Protein AF-0000000080352854 (afdb_homodimer)

Secondary structure (DSSP, 8-state):
------------------EEETTEEE-GGGHHHHHHHHHH-TTTTTT-----HHHHHHHHHHHHHHHHHHHS-GGGS-HHHHHHHHHHHHHHHHHT---HHHHHHHHHHHHHHHHHHHHHHHHHHHHHHHHHHHHHHHHT-/------------------EEETTEEE-GGGHHHHHHHHHH-TTTTTT-----HHHHHHHHHHHHHHHHHHHS-GGGS-HHHHHHHHHHHHHHHHHT---HHHHHHHHHHHHHHHHHHHHHHHHHHHHHHHHHHHHHHHTT-

Foldseek 3Di:
DPDPPPVPCPVVPVPQDFDDDPLATDHPVCNVVVVVVCVVPVCQCVFQPDNDRVVSHVLVVLVSVLVVVLVPPPVPQPPVNLVVSVVSVVVNVVRPGDPVVSVCSSCVVVVVVVVVVVVVVVVVVVVVVVVVVVVVVVVVD/DPDPPVVPCPVVPVPQDFDDDPLATDHPVCNVVVVVVCVVPVCQCVFQPDNDRVVSHVLVVLVSVLVVVLVPPPVPQPPVNLVVSVVSVVVNVVSPGDPVVSVCSSCVVVVVVVVVVVVVVVVVVVVVVVVVVVVVVVVVD

InterPro domains:
  IPR050804 MATH and coiled-coil domain-containing protein [PTHR46236] (2-123)

Structure (mmCIF, N/CA/C/O backbone):
data_AF-0000000080352854-model_v1
#
loop_
_entity.id
_entity.type
_entity.pdbx_description
1 polymer 'MATH domain-containing protein'
#
loop_
_atom_site.group_PDB
_atom_site.id
_atom_site.type_symbol
_atom_site.label_atom_id
_atom_site.label_alt_id
_atom_site.label_comp_id
_atom_site.label_asym_id
_atom_site.label_entity_id
_atom_site.label_seq_id
_atom_site.pdbx_PDB_ins_code
_atom_site.Cartn_x
_atom_site.Cartn_y
_atom_site.Cartn_z
_atom_site.occupancy
_atom_site.B_iso_or_equiv
_atom_site.auth_seq_id
_atom_site.auth_comp_id
_atom_site.auth_asym_id
_atom_site.auth_atom_id
_atom_site.pdbx_PDB_model_num
ATOM 1 N N . GLU A 1 1 ? -14.297 -37.281 -10.492 1 19.72 1 GLU A N 1
ATOM 2 C CA . GLU A 1 1 ? -14.93 -36.188 -11.227 1 19.72 1 GLU A CA 1
ATOM 3 C C . GLU A 1 1 ? -14.734 -34.875 -10.516 1 19.72 1 GLU A C 1
ATOM 5 O O . GLU A 1 1 ? -15.312 -34.625 -9.453 1 19.72 1 GLU A O 1
ATOM 10 N N . VAL A 1 2 ? -13.633 -34.375 -10.18 1 24.89 2 VAL A N 1
ATOM 11 C CA . VAL A 1 2 ? -13.359 -33.281 -9.242 1 24.89 2 VAL A CA 1
ATOM 12 C C . VAL A 1 2 ? -13.883 -31.969 -9.805 1 24.89 2 VAL A C 1
ATOM 14 O O . VAL A 1 2 ? -13.633 -31.641 -10.969 1 24.89 2 VAL A O 1
ATOM 17 N N . LEU A 1 3 ? -15.102 -31.5 -9.398 1 24.09 3 LEU A N 1
ATOM 18 C CA . LEU A 1 3 ? -15.891 -30.344 -9.805 1 24.09 3 LEU A CA 1
ATOM 19 C C . LEU A 1 3 ? -15.039 -29.078 -9.82 1 24.09 3 LEU A C 1
ATOM 21 O O . LEU A 1 3 ? -14.219 -28.859 -8.93 1 24.09 3 LEU A O 1
ATOM 25 N N . GLU A 1 4 ? -14.758 -28.516 -11.008 1 25.34 4 GLU A N 1
ATOM 26 C CA . GLU A 1 4 ? -14.102 -27.344 -11.586 1 25.34 4 GLU A CA 1
ATOM 27 C C . GLU A 1 4 ? -14.664 -26.062 -10.992 1 25.34 4 GLU A C 1
ATOM 29 O O . GLU A 1 4 ? -15.773 -25.641 -11.344 1 25.34 4 GLU A O 1
ATOM 34 N N . VAL A 1 5 ? -14.969 -25.922 -9.727 1 25.8 5 VAL A N 1
ATOM 35 C CA . VAL A 1 5 ? -15.664 -24.703 -9.305 1 25.8 5 VAL A CA 1
ATOM 36 C C . VAL A 1 5 ? -14.891 -23.484 -9.773 1 25.8 5 VAL A C 1
ATOM 38 O O . VAL A 1 5 ? -13.781 -23.219 -9.297 1 25.8 5 VAL A O 1
ATOM 41 N N . VAL A 1 6 ? -14.766 -23.156 -11.078 1 28.23 6 VAL A N 1
ATOM 42 C CA . VAL A 1 6 ? -14.336 -21.922 -11.734 1 28.23 6 VAL A CA 1
ATOM 43 C C . VAL A 1 6 ? -15.062 -20.734 -11.125 1 28.23 6 VAL A C 1
ATOM 45 O O . VAL A 1 6 ? -16.25 -20.5 -11.398 1 28.23 6 VAL A O 1
ATOM 48 N N . GLY A 1 7 ? -15.312 -20.672 -9.898 1 28.69 7 GLY A N 1
ATOM 49 C CA . GLY A 1 7 ? -16.078 -19.5 -9.516 1 28.69 7 GLY A CA 1
ATOM 50 C C . GLY A 1 7 ? -15.578 -18.219 -10.172 1 28.69 7 GLY A C 1
ATOM 51 O O . GLY A 1 7 ? -14.383 -17.938 -10.156 1 28.69 7 GLY A O 1
ATOM 52 N N . LYS A 1 8 ? -16.094 -17.891 -11.375 1 29.42 8 LYS A N 1
ATOM 53 C CA . LYS A 1 8 ? -16.078 -16.531 -11.914 1 29.42 8 LYS A CA 1
ATOM 54 C C . LYS A 1 8 ? -16.094 -15.5 -10.789 1 29.42 8 LYS A C 1
ATOM 56 O O . LYS A 1 8 ? -16.922 -15.578 -9.883 1 29.42 8 LYS A O 1
ATOM 61 N N . LEU A 1 9 ? -15.102 -15.07 -10.32 1 30.62 9 LEU A N 1
ATOM 62 C CA . LEU A 1 9 ? -15.109 -13.852 -9.523 1 30.62 9 LEU A CA 1
ATOM 63 C C . LEU A 1 9 ? -16.094 -12.828 -10.102 1 30.62 9 LEU A C 1
ATOM 65 O O . LEU A 1 9 ? -15.758 -12.102 -11.039 1 30.62 9 LEU A O 1
ATOM 69 N N . GLU A 1 10 ? -17.328 -13.289 -10.523 1 33.5 10 GLU A N 1
ATOM 70 C CA . GLU A 1 10 ? -18.422 -12.344 -10.758 1 33.5 10 GLU A CA 1
ATOM 71 C C . GLU A 1 10 ? -18.469 -11.273 -9.672 1 33.5 10 GLU A C 1
ATOM 73 O O . GLU A 1 10 ? -19.531 -10.984 -9.125 1 33.5 10 GLU A O 1
ATOM 78 N N . GLU A 1 11 ? -17.578 -11.211 -8.711 1 35.69 11 GLU A N 1
ATOM 79 C CA . G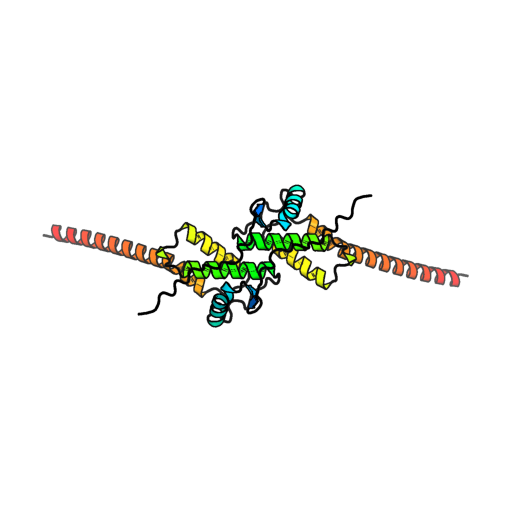LU A 1 11 ? -17.828 -10.289 -7.605 1 35.69 11 GLU A CA 1
ATOM 80 C C . GLU A 1 11 ? -18.359 -8.953 -8.109 1 35.69 11 GLU A C 1
ATOM 82 O O . GLU A 1 11 ? -17.688 -8.273 -8.898 1 35.69 11 GLU A O 1
ATOM 87 N N . SER A 1 12 ? -19.578 -8.812 -8.383 1 35.72 12 SER A N 1
ATOM 88 C CA . SER A 1 12 ? -20.359 -7.578 -8.352 1 35.72 12 SER A CA 1
ATOM 89 C C . SER A 1 12 ? -19.812 -6.609 -7.305 1 35.72 12 SER A C 1
ATOM 91 O O . SER A 1 12 ? -20.344 -6.527 -6.199 1 35.72 12 SER A O 1
ATOM 93 N N . SER A 1 13 ? -18.781 -6.801 -6.695 1 40.06 13 SER A N 1
ATOM 94 C CA . SER A 1 13 ? -18.391 -5.762 -5.746 1 40.06 13 SER A CA 1
ATOM 95 C C . SER A 1 13 ? -18.703 -4.371 -6.297 1 40.06 13 SER A C 1
ATOM 97 O O . SER A 1 13 ? -18.562 -4.129 -7.496 1 40.06 13 SER A O 1
ATOM 99 N N . PRO A 1 14 ? -19.641 -3.775 -5.75 1 41.47 14 PRO A N 1
ATOM 100 C CA . PRO A 1 14 ? -19.844 -2.412 -6.25 1 41.47 14 PRO A CA 1
ATOM 101 C C . PRO A 1 14 ? -18.547 -1.811 -6.82 1 41.47 14 PRO A C 1
ATOM 103 O O . PRO A 1 14 ? -17.516 -1.828 -6.156 1 41.47 14 PRO A O 1
ATOM 106 N N . VAL A 1 15 ? -18.234 -2.131 -8.047 1 51.09 15 VAL A N 1
ATOM 107 C CA . VAL A 1 15 ? -17.141 -1.511 -8.773 1 51.09 15 VAL A CA 1
ATOM 108 C C . VAL A 1 15 ? -16.984 -0.055 -8.336 1 51.09 15 VAL A C 1
ATOM 110 O O . VAL A 1 15 ? -17.906 0.749 -8.508 1 51.09 15 VAL A O 1
ATOM 113 N N . MET A 1 16 ? -16.453 0.125 -7.148 1 59.41 16 MET A N 1
ATOM 114 C CA . MET A 1 16 ? -16.203 1.529 -6.836 1 59.41 16 MET A CA 1
ATOM 115 C C . MET A 1 16 ? -15.641 2.266 -8.055 1 59.41 16 MET A C 1
ATOM 117 O O . MET A 1 16 ? -14.656 1.825 -8.648 1 59.41 16 MET A O 1
ATOM 121 N N . GLU A 1 17 ? -16.578 2.994 -8.648 1 79.12 17 GLU A N 1
ATOM 122 C CA . GLU A 1 17 ? -16.188 3.861 -9.758 1 79.12 17 GLU A CA 1
ATOM 123 C C . GLU A 1 17 ? -14.984 4.73 -9.391 1 79.12 17 GLU A C 1
ATOM 125 O O . GLU A 1 17 ? -14.984 5.379 -8.344 1 79.12 17 GLU A O 1
ATOM 130 N N . THR A 1 18 ? -13.875 4.359 -9.969 1 85.25 18 THR A N 1
ATOM 131 C CA . THR A 1 18 ? -12.688 5.18 -9.75 1 85.25 18 THR A CA 1
ATOM 132 C C . THR A 1 18 ? -12.367 6.004 -10.992 1 85.25 18 THR A C 1
ATOM 134 O O . THR A 1 18 ? -12.859 5.715 -12.086 1 85.25 18 THR A O 1
ATOM 137 N N . ILE A 1 19 ? -11.797 7.168 -10.766 1 92.69 19 ILE A N 1
ATOM 138 C CA . ILE A 1 19 ? -11.336 8.094 -11.797 1 92.69 19 ILE A CA 1
ATOM 139 C C . ILE A 1 19 ? -9.812 8.188 -11.766 1 92.69 19 ILE A C 1
ATOM 141 O O . ILE A 1 19 ? -9.211 8.258 -10.688 1 92.69 19 ILE A O 1
ATOM 145 N N . ASN A 1 20 ? -9.234 8.109 -12.977 1 94.25 20 ASN A N 1
ATOM 146 C CA . ASN A 1 20 ? -7.789 8.258 -13.07 1 94.25 20 ASN A CA 1
ATOM 147 C C . ASN A 1 20 ? -7.375 9.727 -13 1 94.25 20 ASN A C 1
ATOM 149 O O . ASN A 1 20 ? -7.816 10.547 -13.805 1 94.25 20 ASN A O 1
ATOM 153 N N . VAL A 1 21 ? -6.621 10.07 -12 1 95.31 21 VAL A N 1
ATOM 154 C CA . VAL A 1 21 ? -6.031 11.398 -11.859 1 95.31 21 VAL A CA 1
ATOM 155 C C . VAL A 1 21 ? -4.512 11.281 -11.789 1 95.31 21 VAL A C 1
ATOM 157 O O . VAL A 1 21 ? -3.965 10.812 -10.789 1 95.31 21 VAL A O 1
ATOM 160 N N . ASN A 1 22 ? -3.758 11.664 -12.844 1 94.5 22 ASN A N 1
ATOM 161 C CA . ASN A 1 22 ? -2.301 11.648 -12.898 1 94.5 22 ASN A CA 1
ATOM 162 C C . ASN A 1 22 ? -1.741 10.266 -12.578 1 94.5 22 ASN A C 1
ATOM 164 O O . ASN A 1 22 ? -0.764 10.148 -11.836 1 94.5 22 ASN A O 1
ATOM 168 N N . GLY A 1 23 ? -2.459 9.227 -12.922 1 93.5 23 GLY A N 1
ATOM 169 C CA . GLY A 1 23 ? -1.961 7.867 -12.766 1 93.5 23 GLY A CA 1
ATOM 170 C C . GLY A 1 23 ? -2.465 7.188 -11.508 1 93.5 23 GLY A C 1
ATOM 171 O O . GLY A 1 23 ? -2.158 6.016 -11.266 1 93.5 23 GLY A O 1
ATOM 172 N N . PHE A 1 24 ? -3.244 7.91 -10.742 1 95.38 24 PHE A N 1
ATOM 173 C CA . PHE A 1 24 ? -3.816 7.352 -9.523 1 95.38 24 PHE A CA 1
ATOM 174 C C . PHE A 1 24 ? -5.324 7.191 -9.656 1 95.38 24 PHE A C 1
ATOM 176 O O . PHE A 1 24 ? -6.02 8.109 -10.094 1 95.38 24 PHE A O 1
ATOM 183 N N . LEU A 1 25 ? -5.836 6.016 -9.32 1 92.44 25 LEU A N 1
ATOM 184 C CA . LEU A 1 25 ? -7.277 5.797 -9.297 1 92.44 25 LEU A CA 1
ATOM 185 C C . LEU A 1 25 ? -7.867 6.258 -7.965 1 92.44 25 LEU A C 1
ATOM 187 O O . LEU A 1 25 ? -7.477 5.77 -6.902 1 92.44 25 LEU A O 1
ATOM 191 N N . VAL A 1 26 ? -8.805 7.195 -8.117 1 93.12 26 VAL A N 1
ATOM 192 C CA . VAL A 1 26 ? -9.367 7.773 -6.898 1 93.12 26 VAL A CA 1
ATOM 193 C C . VAL A 1 26 ? -10.891 7.809 -6.992 1 93.12 26 VAL A C 1
ATOM 195 O O . VAL A 1 26 ? -11.453 7.676 -8.086 1 93.12 26 VAL A O 1
ATOM 198 N N . LEU A 1 27 ? -11.461 7.922 -5.82 1 88.88 27 LEU A N 1
ATOM 199 C CA . LEU A 1 27 ? -12.914 8.086 -5.785 1 88.88 27 LEU A CA 1
ATOM 200 C C . LEU A 1 27 ? -13.32 9.438 -6.367 1 88.88 27 LEU A C 1
ATOM 202 O O . LEU A 1 27 ? -12.555 10.406 -6.301 1 88.88 27 LEU A O 1
ATOM 206 N N . PRO A 1 28 ? -14.562 9.492 -6.922 1 90.88 28 PRO A N 1
ATOM 207 C CA . PRO A 1 28 ? -15.031 10.773 -7.461 1 90.88 28 PRO A CA 1
ATOM 208 C C . PRO A 1 28 ? -14.961 11.906 -6.441 1 90.88 28 PRO A C 1
ATOM 210 O O . PRO A 1 28 ? -14.609 13.039 -6.789 1 90.88 28 PRO A O 1
ATOM 213 N N . SER A 1 29 ? -15.195 11.602 -5.176 1 90.88 29 SER A N 1
ATOM 214 C CA . SER A 1 29 ? -15.203 12.609 -4.121 1 90.88 29 SER A CA 1
ATOM 215 C C . SER A 1 29 ? -13.797 13.109 -3.822 1 90.88 29 SER A C 1
ATOM 217 O O . SER A 1 29 ? -13.625 14.133 -3.16 1 90.88 29 SER A O 1
ATOM 219 N N . GLN A 1 30 ? -12.82 12.461 -4.32 1 93.25 30 GLN A N 1
ATOM 220 C CA . GLN A 1 30 ? -11.43 12.789 -4 1 93.25 30 GLN A CA 1
ATOM 221 C C . GLN A 1 30 ? -10.773 13.562 -5.141 1 93.25 30 GLN A C 1
ATOM 223 O O . GLN A 1 30 ? -9.688 14.125 -4.973 1 93.25 30 GLN A O 1
ATOM 228 N N . VAL A 1 31 ? -11.438 13.688 -6.246 1 94.12 31 VAL A N 1
ATOM 229 C CA . VAL A 1 31 ? -10.836 14.203 -7.469 1 94.12 31 VAL A CA 1
ATOM 230 C C . VAL A 1 31 ? -10.352 15.633 -7.246 1 94.12 31 VAL A C 1
ATOM 232 O O . VAL A 1 31 ? -9.219 15.969 -7.582 1 94.12 31 VAL A O 1
ATOM 235 N N . GLU A 1 32 ? -11.133 16.375 -6.66 1 94.12 32 GLU A N 1
ATOM 236 C CA . GLU A 1 32 ? -10.758 17.766 -6.449 1 94.12 32 GLU A CA 1
ATOM 237 C C . GLU A 1 32 ? -9.539 17.875 -5.539 1 94.12 32 GLU A C 1
ATOM 239 O O . GLU A 1 32 ? -8.617 18.641 -5.82 1 94.12 32 GLU A O 1
ATOM 244 N N . SER A 1 33 ? -9.539 17.125 -4.445 1 94.12 33 SER A N 1
ATOM 245 C CA . SER A 1 33 ? -8.43 17.156 -3.496 1 94.12 33 SER A CA 1
ATOM 246 C C . SER A 1 33 ? -7.129 16.703 -4.145 1 94.12 33 SER A C 1
ATOM 248 O O . SER A 1 33 ? -6.078 17.312 -3.934 1 94.12 33 SER A O 1
ATOM 250 N N . VAL A 1 34 ? -7.199 15.734 -4.93 1 96.69 34 VAL A N 1
ATOM 251 C CA . VAL A 1 34 ? -6.008 15.203 -5.582 1 96.69 34 VAL A CA 1
ATOM 252 C C . VAL A 1 34 ? -5.5 16.188 -6.629 1 96.69 34 VAL A C 1
ATOM 254 O O . VAL A 1 34 ? -4.297 16.453 -6.719 1 96.69 34 VAL A O 1
ATOM 257 N N . ASN A 1 35 ? -6.398 16.781 -7.375 1 96.19 35 ASN A N 1
ATOM 258 C CA . ASN A 1 35 ? -5.996 17.797 -8.344 1 96.19 35 ASN A CA 1
ATOM 259 C C . ASN A 1 35 ? -5.297 18.969 -7.676 1 96.19 35 ASN A C 1
ATOM 261 O O . ASN A 1 35 ? -4.277 19.453 -8.172 1 96.19 35 ASN A O 1
ATOM 265 N N . ARG A 1 36 ? -5.82 19.375 -6.602 1 94.44 36 ARG A N 1
ATOM 266 C CA . ARG A 1 36 ? -5.215 20.484 -5.867 1 94.44 36 ARG A CA 1
ATOM 267 C C . ARG A 1 36 ? -3.812 20.109 -5.391 1 94.44 36 ARG A C 1
ATOM 269 O O . ARG A 1 36 ? -2.9 20.938 -5.445 1 94.44 36 ARG A O 1
ATOM 276 N N . LEU A 1 37 ? -3.641 18.938 -4.918 1 95.31 37 LEU A N 1
ATOM 277 C CA . LEU A 1 37 ? -2.342 18.469 -4.461 1 95.31 37 LEU A CA 1
ATOM 278 C C . LEU A 1 37 ? -1.312 18.516 -5.586 1 95.31 37 LEU A C 1
ATOM 280 O O . LEU A 1 37 ? -0.203 19.031 -5.391 1 95.31 37 LEU A O 1
ATOM 284 N N . PHE A 1 38 ? -1.707 18.109 -6.75 1 96.12 38 PHE A N 1
ATOM 285 C CA . PHE A 1 38 ? -0.786 18.047 -7.879 1 96.12 38 PHE A CA 1
ATOM 286 C C . PHE A 1 38 ? -0.54 19.438 -8.461 1 96.12 38 PHE A C 1
ATOM 288 O O . PHE A 1 38 ? 0.528 19.703 -9.016 1 96.12 38 PHE A O 1
ATOM 295 N N . GLU A 1 39 ? -1.563 20.266 -8.383 1 95.31 39 GLU A N 1
ATOM 296 C CA . GLU A 1 39 ? -1.373 21.641 -8.828 1 95.31 39 GLU A CA 1
ATOM 297 C C . GLU A 1 39 ? -0.362 22.375 -7.945 1 95.31 39 GLU A C 1
ATOM 299 O O . GLU A 1 39 ? 0.472 23.125 -8.445 1 95.31 39 GLU A O 1
ATOM 304 N N . ARG A 1 40 ? -0.459 22.125 -6.691 1 94 40 ARG A N 1
ATOM 305 C CA . ARG A 1 40 ? 0.398 22.812 -5.73 1 94 40 ARG A CA 1
ATOM 306 C C . ARG A 1 40 ? 1.787 22.188 -5.691 1 94 40 ARG A C 1
ATOM 308 O O . ARG A 1 40 ? 2.783 22.891 -5.48 1 94 40 ARG A O 1
ATOM 315 N N . HIS A 1 41 ? 1.775 20.906 -5.887 1 94.62 41 HIS A N 1
ATOM 316 C CA . HIS A 1 41 ? 3.016 20.141 -5.816 1 94.62 41 HIS A CA 1
ATOM 317 C C . HIS A 1 41 ? 3.207 19.281 -7.062 1 94.62 41 HIS A C 1
ATOM 319 O O . HIS A 1 41 ? 2.996 18.078 -7.023 1 94.62 41 HIS A O 1
ATOM 325 N N . GLN A 1 42 ? 3.697 19.812 -8.109 1 92.31 42 GLN A N 1
ATOM 326 C CA . GLN A 1 42 ? 3.738 19.203 -9.438 1 92.31 42 GLN A CA 1
ATOM 327 C C . GLN A 1 42 ? 4.645 17.969 -9.453 1 92.31 42 GLN A C 1
ATOM 329 O O . GLN A 1 42 ? 4.375 17 -10.164 1 92.31 42 GLN A O 1
ATOM 334 N N . ASP A 1 43 ? 5.648 18 -8.578 1 94.5 43 ASP A N 1
ATOM 335 C CA . ASP A 1 43 ? 6.625 16.922 -8.602 1 94.5 43 ASP A CA 1
ATOM 336 C C . ASP A 1 43 ? 6.383 15.938 -7.457 1 94.5 43 ASP A C 1
ATOM 338 O O . ASP A 1 43 ? 7.27 15.164 -7.105 1 94.5 43 ASP A O 1
ATOM 342 N N . ILE A 1 44 ? 5.199 15.977 -6.922 1 96.94 44 ILE A N 1
ATOM 343 C CA . ILE A 1 44 ? 4.91 15.234 -5.695 1 96.94 44 ILE A CA 1
ATOM 344 C C . ILE A 1 44 ? 5.121 13.742 -5.93 1 96.94 44 ILE A C 1
ATOM 346 O O . ILE A 1 44 ? 5.531 13.016 -5.023 1 96.94 44 ILE A O 1
ATOM 350 N N . SER A 1 45 ? 4.902 13.273 -7.156 1 97.19 45 SER A N 1
ATOM 351 C CA . SER A 1 45 ? 4.984 11.844 -7.43 1 97.19 45 SER A CA 1
ATOM 352 C C . SER A 1 45 ? 6.059 11.531 -8.461 1 97.19 45 SER A C 1
ATOM 354 O O . SER A 1 45 ? 6 10.508 -9.141 1 97.19 45 SER A O 1
ATOM 356 N N . SER A 1 46 ? 7.039 12.32 -8.648 1 95.69 46 SER A N 1
ATOM 357 C CA . SER A 1 46 ? 8.062 12.172 -9.68 1 95.69 46 SER A CA 1
ATOM 358 C C . SER A 1 46 ? 8.891 10.914 -9.461 1 95.69 46 SER A C 1
ATOM 360 O O . SER A 1 46 ? 9.383 10.312 -10.414 1 95.69 46 SER A O 1
ATOM 362 N N . ASN A 1 47 ? 9.039 10.453 -8.25 1 96.25 47 ASN A N 1
ATOM 363 C CA . ASN A 1 47 ? 9.852 9.289 -7.926 1 96.25 47 ASN A CA 1
ATOM 364 C C . ASN A 1 47 ? 8.992 8.141 -7.387 1 96.25 47 ASN A C 1
ATOM 366 O O . ASN A 1 47 ? 9.516 7.207 -6.781 1 96.25 47 ASN A O 1
ATOM 370 N N . PHE A 1 48 ? 7.672 8.305 -7.578 1 96.5 48 PHE A N 1
ATOM 371 C CA . PHE A 1 48 ? 6.785 7.246 -7.121 1 96.5 48 PHE A CA 1
ATOM 372 C C . PHE A 1 48 ? 7.02 5.965 -7.914 1 96.5 48 PHE A C 1
ATOM 374 O O . PHE A 1 48 ? 7.008 5.98 -9.148 1 96.5 48 PHE A O 1
ATOM 381 N N . HIS A 1 49 ? 7.152 4.781 -7.191 1 94.5 49 HIS A N 1
ATOM 382 C CA . HIS A 1 49 ? 7.66 3.639 -7.938 1 94.5 49 HIS A CA 1
ATOM 383 C C . HIS A 1 49 ? 6.66 2.486 -7.93 1 94.5 49 HIS A C 1
ATOM 385 O O . HIS A 1 49 ? 6.613 1.692 -8.875 1 94.5 49 HIS A O 1
ATOM 391 N N . PRO A 1 50 ? 5.863 2.426 -6.895 1 93.19 50 PRO A N 1
ATOM 392 C CA . PRO A 1 50 ? 4.922 1.311 -7.004 1 93.19 50 PRO A CA 1
ATOM 393 C C . PRO A 1 50 ? 4.016 1.419 -8.234 1 93.19 50 PRO A C 1
ATOM 395 O O . PRO A 1 50 ? 3.395 2.461 -8.453 1 93.19 50 PRO A O 1
ATOM 398 N N . LYS A 1 51 ? 3.9 0.323 -8.984 1 91.12 51 LYS A N 1
ATOM 399 C CA . LYS A 1 51 ? 3.123 0.346 -10.219 1 91.12 51 LYS A CA 1
ATOM 400 C C . LYS A 1 51 ? 1.799 -0.392 -10.055 1 91.12 51 LYS A C 1
ATOM 402 O O . LYS A 1 51 ? 0.898 -0.261 -10.883 1 91.12 51 LYS A O 1
ATOM 407 N N . ASN A 1 52 ? 1.71 -1.157 -9.023 1 91.19 52 ASN A N 1
ATOM 408 C CA . ASN A 1 52 ? 0.483 -1.903 -8.773 1 91.19 52 ASN A CA 1
ATOM 409 C C . ASN A 1 52 ? -0.69 -0.972 -8.477 1 91.19 52 ASN A C 1
ATOM 411 O O . ASN A 1 52 ? -0.586 -0.08 -7.637 1 91.19 52 ASN A O 1
ATOM 415 N N . PRO A 1 53 ? -1.742 -1.217 -9.148 1 91.25 53 PRO A N 1
ATOM 416 C CA . PRO A 1 53 ? -2.863 -0.283 -9.016 1 91.25 53 PRO A CA 1
ATOM 417 C C . PRO A 1 53 ? -3.43 -0.243 -7.598 1 91.25 53 PRO A C 1
ATOM 419 O O . PRO A 1 53 ? -3.873 0.812 -7.133 1 91.25 53 PRO A O 1
ATOM 422 N N . PHE A 1 54 ? -3.473 -1.324 -6.895 1 91.56 54 PHE A N 1
ATOM 423 C CA . PHE A 1 54 ? -3.975 -1.343 -5.527 1 91.56 54 PHE A CA 1
ATOM 424 C C . PHE A 1 54 ? -3.107 -0.476 -4.621 1 91.56 54 PHE A C 1
ATOM 426 O O . PHE A 1 54 ? -3.625 0.276 -3.791 1 91.56 54 PHE A O 1
ATOM 433 N N . LEU A 1 55 ? -1.843 -0.621 -4.848 1 95.25 55 LEU A N 1
ATOM 434 C CA . LEU A 1 55 ? -0.907 0.13 -4.016 1 95.25 55 LEU A CA 1
ATOM 435 C C . LEU A 1 55 ? -0.947 1.615 -4.359 1 95.25 55 LEU A C 1
ATOM 437 O O . LEU A 1 55 ? -0.904 2.465 -3.465 1 95.25 55 LEU A O 1
ATOM 441 N N . LYS A 1 56 ? -1.107 1.934 -5.652 1 95.19 56 LYS A N 1
ATOM 442 C CA . LYS A 1 56 ? -1.241 3.332 -6.051 1 95.19 56 LYS A CA 1
ATOM 443 C C . LYS A 1 56 ? -2.418 3.996 -5.344 1 95.19 56 LYS A C 1
ATOM 445 O O . LYS A 1 56 ? -2.275 5.078 -4.77 1 95.19 56 LYS A O 1
ATOM 450 N N . THR A 1 57 ? -3.434 3.283 -5.344 1 92.94 57 THR A N 1
ATOM 451 C CA . THR A 1 57 ? -4.652 3.795 -4.727 1 92.94 57 THR A CA 1
ATOM 452 C C . THR A 1 57 ? -4.48 3.932 -3.217 1 92.94 57 THR A C 1
ATOM 454 O O . THR A 1 57 ? -4.863 4.945 -2.633 1 92.94 57 THR A O 1
ATOM 457 N N . ALA A 1 58 ? -3.896 3.01 -2.68 1 94.81 58 ALA A N 1
ATOM 458 C CA . ALA A 1 58 ? -3.729 3.021 -1.229 1 94.81 58 ALA A CA 1
ATOM 459 C C . ALA A 1 58 ? -2.816 4.164 -0.793 1 94.81 58 ALA A C 1
ATOM 461 O O . ALA A 1 58 ? -3.131 4.895 0.149 1 94.81 58 ALA A O 1
ATOM 462 N N . TYR A 1 59 ? -1.736 4.305 -1.451 1 96.94 59 TYR A N 1
ATOM 463 C CA . TYR A 1 59 ? -0.799 5.363 -1.087 1 96.94 59 TYR A CA 1
ATOM 464 C C . TYR A 1 59 ? -1.438 6.738 -1.247 1 96.94 59 TYR A C 1
ATOM 466 O O . TYR A 1 59 ? -1.2 7.637 -0.438 1 96.94 59 TYR A O 1
ATOM 474 N N . MET A 1 60 ? -2.238 6.879 -2.268 1 97 60 MET A N 1
ATOM 475 C CA . MET A 1 60 ? -2.938 8.148 -2.441 1 97 60 MET A CA 1
ATOM 476 C C . MET A 1 60 ? -3.906 8.398 -1.29 1 97 60 MET A C 1
ATOM 478 O O . MET A 1 60 ? -3.99 9.516 -0.771 1 97 60 MET A O 1
ATOM 482 N N . ASN A 1 61 ? -4.551 7.414 -0.88 1 94.25 61 ASN A N 1
ATOM 483 C CA . ASN A 1 61 ? -5.457 7.543 0.256 1 94.25 61 ASN A CA 1
ATOM 484 C C . ASN A 1 61 ? -4.707 7.902 1.535 1 94.25 61 ASN A C 1
ATOM 486 O O . ASN A 1 61 ? -5.172 8.727 2.322 1 94.25 61 ASN A O 1
ATOM 490 N N . VAL A 1 62 ? -3.584 7.273 1.721 1 95.38 62 VAL A N 1
ATOM 491 C CA . VAL A 1 62 ? -2.762 7.594 2.881 1 95.38 62 VAL A CA 1
ATOM 492 C C . VAL A 1 62 ? -2.346 9.062 2.826 1 95.38 62 VAL A C 1
ATOM 494 O O . VAL A 1 62 ? -2.402 9.766 3.838 1 95.38 62 VAL A O 1
ATOM 497 N N . LEU A 1 63 ? -1.977 9.5 1.627 1 96.94 63 LEU A N 1
ATOM 498 C CA . LEU A 1 63 ? -1.535 10.875 1.449 1 96.94 63 LEU A CA 1
ATOM 499 C C . LEU A 1 63 ? -2.672 11.852 1.736 1 96.94 63 LEU A C 1
ATOM 501 O O . LEU A 1 63 ? -2.49 12.828 2.473 1 96.94 63 LEU A O 1
ATOM 505 N N . LEU A 1 64 ? -3.824 11.578 1.208 1 94.69 64 LEU A N 1
ATOM 506 C CA . LEU A 1 64 ? -4.98 12.445 1.422 1 94.69 64 LEU A CA 1
ATOM 507 C C . LEU A 1 64 ? -5.352 12.5 2.898 1 94.69 64 LEU A C 1
ATOM 509 O O . LEU A 1 64 ? -5.645 13.57 3.432 1 94.69 64 LEU A O 1
ATOM 513 N N . ASN A 1 65 ? -5.277 11.383 3.527 1 91.12 65 ASN A N 1
ATOM 514 C CA . ASN A 1 65 ? -5.57 11.328 4.957 1 91.12 65 ASN A CA 1
ATOM 515 C C . ASN A 1 65 ? -4.566 12.141 5.766 1 91.12 65 ASN A C 1
ATOM 517 O O . ASN A 1 65 ? -4.953 12.883 6.672 1 91.12 65 ASN A O 1
ATOM 521 N N . LEU A 1 66 ? -3.361 12.023 5.461 1 91.19 66 LEU A N 1
ATOM 522 C CA . LEU A 1 66 ? -2.303 12.758 6.148 1 91.19 66 LEU A CA 1
ATOM 523 C C . LEU A 1 66 ? -2.471 14.258 5.965 1 91.19 66 LEU A C 1
ATOM 525 O O . LEU A 1 66 ? -2.398 15.023 6.934 1 91.19 66 LEU A O 1
ATOM 529 N N . THR A 1 67 ? -2.721 14.664 4.754 1 91.44 67 THR A N 1
ATOM 530 C CA . THR A 1 67 ? -2.873 16.078 4.445 1 91.44 67 THR A CA 1
ATOM 531 C C . THR A 1 67 ? -4.09 16.672 5.16 1 91.44 67 THR A C 1
ATOM 533 O O . THR A 1 67 ? -4.039 17.781 5.672 1 91.44 67 THR A O 1
ATOM 536 N N . GLN A 1 68 ? -5.113 15.875 5.203 1 86.44 68 GLN A N 1
ATOM 537 C CA . GLN A 1 68 ? -6.32 16.328 5.887 1 86.44 68 GLN A CA 1
ATOM 538 C C . GLN A 1 68 ? -6.086 16.469 7.387 1 86.44 68 GLN A C 1
ATOM 540 O O . GLN A 1 68 ? -6.531 17.438 8 1 86.44 68 GLN A O 1
ATOM 545 N N . THR A 1 69 ? -5.434 15.531 7.945 1 83.56 69 THR A N 1
ATOM 546 C CA . THR A 1 69 ? -5.148 15.547 9.375 1 83.56 69 THR A CA 1
ATOM 547 C C . THR A 1 69 ? -4.277 16.75 9.742 1 83.56 69 THR A C 1
ATOM 549 O O . THR A 1 69 ? -4.512 17.406 10.758 1 83.56 69 THR A O 1
ATOM 552 N N . LEU A 1 70 ? -3.318 17 8.93 1 82.44 70 LEU A N 1
ATOM 553 C CA . LEU A 1 70 ? -2.363 18.047 9.242 1 82.44 70 LEU A CA 1
ATOM 554 C C . LEU A 1 70 ? -2.961 19.422 8.961 1 82.44 70 LEU A C 1
ATOM 556 O O . LEU A 1 70 ? -2.432 20.438 9.414 1 82.44 70 LEU A O 1
ATOM 560 N N . ARG A 1 7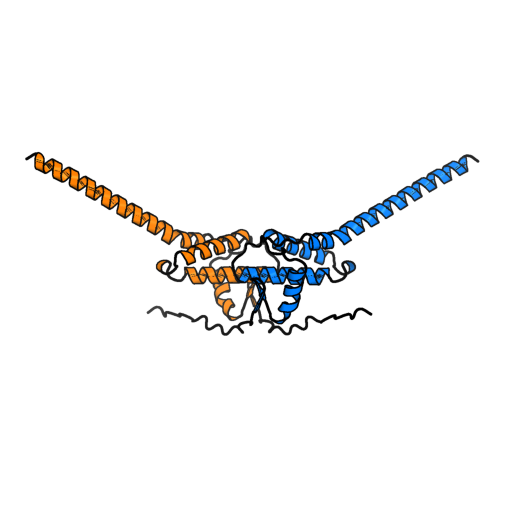1 ? -3.902 19.438 8.125 1 78.19 71 ARG A N 1
ATOM 561 C CA . ARG A 1 71 ? -4.594 20.703 7.898 1 78.19 71 ARG A CA 1
ATOM 562 C C . ARG A 1 71 ? -5.387 21.109 9.133 1 78.19 71 ARG A C 1
ATOM 564 O O . ARG A 1 71 ? -5.629 22.297 9.352 1 78.19 71 ARG A O 1
ATOM 571 N N . GLN A 1 72 ? -5.766 20.016 9.789 1 72.12 72 GLN A N 1
ATOM 572 C CA . GLN A 1 72 ? -6.445 20.344 11.039 1 72.12 72 GLN A CA 1
ATOM 573 C C . GLN A 1 72 ? -5.465 20.891 12.07 1 72.12 72 GLN A C 1
ATOM 575 O O . GLN A 1 72 ? -4.262 20.641 11.984 1 72.12 72 GLN A O 1
ATOM 580 N N . SER A 1 73 ? -5.684 21.781 12.914 1 58.5 73 SER A N 1
ATOM 581 C CA . SER A 1 73 ? -4.797 22.469 13.859 1 58.5 73 SER A CA 1
ATOM 582 C C . SER A 1 73 ? -3.965 21.469 14.648 1 58.5 73 SER A C 1
ATOM 584 O O . SER A 1 73 ? -4.488 20.453 15.133 1 58.5 73 SER A O 1
ATOM 586 N N . PRO A 1 74 ? -2.623 21.578 14.453 1 55.41 74 PRO A N 1
ATOM 587 C CA . PRO A 1 74 ? -1.666 20.703 15.141 1 55.41 74 PRO A CA 1
ATOM 588 C C . PRO A 1 74 ? -2.008 20.5 16.609 1 55.41 74 PRO A C 1
ATOM 590 O O . PRO A 1 74 ? -1.714 19.453 17.188 1 55.41 74 PRO A O 1
ATOM 593 N N . GLN A 1 75 ? -2.459 21.562 17.141 1 57.56 75 GLN A N 1
ATOM 594 C CA . GLN A 1 75 ? -2.789 21.453 18.562 1 57.56 75 GLN A CA 1
ATOM 595 C C . GLN A 1 75 ? -3.807 20.344 18.812 1 57.56 75 GLN A C 1
ATOM 597 O O . GLN A 1 75 ? -3.896 19.812 19.922 1 57.56 75 GLN A O 1
ATOM 602 N N . GLU A 1 76 ? -4.398 19.984 17.797 1 59.41 76 GLU A N 1
ATOM 603 C CA . GLU A 1 76 ? -5.492 19.047 17.953 1 59.41 76 GLU A CA 1
ATOM 604 C C . GLU A 1 76 ? -5.035 17.609 17.641 1 59.41 76 GLU A C 1
ATOM 606 O O . GLU A 1 76 ? -5.727 16.656 17.969 1 59.41 76 GLU A O 1
ATOM 611 N N . VAL A 1 77 ? -3.797 17.594 17.156 1 58.06 77 VAL A N 1
ATOM 612 C CA . VAL A 1 77 ? -3.312 16.25 16.859 1 58.06 77 VAL A CA 1
ATOM 613 C C . VAL A 1 77 ? -2.646 15.641 18.094 1 58.06 77 VAL A C 1
ATOM 615 O O . VAL A 1 77 ? -1.688 16.203 18.625 1 58.06 77 VAL A O 1
ATOM 618 N N . SER A 1 78 ? -3.391 14.805 18.812 1 62.34 78 SER A N 1
ATOM 619 C CA . SER A 1 78 ? -2.852 14.102 19.969 1 62.34 78 SER A CA 1
ATOM 620 C C . SER A 1 78 ? -1.549 13.391 19.625 1 62.34 78 SER A C 1
ATOM 622 O O . SER A 1 78 ? -1.263 13.133 18.453 1 62.34 78 SER A O 1
ATOM 624 N N . LYS A 1 79 ? -0.747 13.281 20.656 1 61.28 79 LYS A N 1
ATOM 625 C CA . LYS A 1 79 ? 0.532 12.586 20.516 1 61.28 79 LYS A CA 1
ATOM 626 C C . LYS A 1 79 ? 0.377 11.289 19.734 1 61.28 79 LYS A C 1
ATOM 628 O O . LYS A 1 79 ? 1.221 10.961 18.891 1 61.28 79 LYS A O 1
ATOM 633 N N . ASN A 1 80 ? -0.61 10.578 20.062 1 60.06 80 ASN A N 1
ATOM 634 C CA . ASN A 1 80 ? -0.85 9.312 19.375 1 60.06 80 ASN A CA 1
ATOM 635 C C . ASN A 1 80 ? -1.144 9.523 17.891 1 60.06 80 ASN A C 1
ATOM 637 O O . ASN A 1 80 ? -0.704 8.742 17.047 1 60.06 80 ASN A O 1
ATOM 641 N N . ASP A 1 81 ? -1.588 10.664 17.719 1 73 81 ASP A N 1
ATOM 642 C CA . ASP A 1 81 ? -1.904 10.992 16.328 1 73 81 ASP A CA 1
ATOM 643 C C . ASP A 1 81 ? -0.641 11.328 15.547 1 73 81 ASP A C 1
ATOM 645 O O . ASP A 1 81 ? -0.526 11 14.367 1 73 81 ASP A O 1
ATOM 649 N N . MET A 1 82 ? 0.322 11.641 16.391 1 77.44 82 MET A N 1
ATOM 650 C CA . MET A 1 82 ? 1.532 12.102 15.719 1 77.44 82 MET A CA 1
ATOM 651 C C . MET A 1 82 ? 2.355 10.914 15.219 1 77.44 82 MET A C 1
ATOM 653 O O . MET A 1 82 ? 2.934 10.969 14.133 1 77.44 82 MET A O 1
ATOM 657 N N . ALA A 1 83 ? 2.381 9.93 16.047 1 82.5 83 ALA A N 1
ATOM 658 C CA . ALA A 1 83 ? 3.117 8.734 15.641 1 82.5 83 ALA A CA 1
ATOM 659 C C . ALA A 1 83 ? 2.533 8.133 14.367 1 82.5 83 ALA A C 1
ATOM 661 O O . ALA A 1 83 ? 3.273 7.711 13.469 1 82.5 83 ALA A O 1
ATOM 662 N N . ASP A 1 84 ? 1.274 8.156 14.281 1 84.56 84 ASP A N 1
ATOM 663 C CA . ASP A 1 84 ? 0.591 7.629 13.102 1 84.56 84 ASP A CA 1
ATOM 664 C C . ASP A 1 84 ? 0.895 8.477 11.875 1 84.56 84 ASP A C 1
ATOM 666 O O . ASP A 1 84 ? 1.039 7.949 10.766 1 84.56 84 ASP A O 1
ATOM 670 N N . GLN A 1 85 ? 0.995 9.695 12.133 1 88.31 85 GLN A N 1
ATOM 671 C CA . GLN A 1 85 ? 1.256 10.586 11.016 1 88.31 85 GLN A CA 1
ATOM 672 C C . GLN A 1 85 ? 2.691 10.445 10.516 1 88.31 85 GLN A C 1
ATOM 674 O O . GLN A 1 85 ? 2.941 10.461 9.312 1 88.31 85 GLN A O 1
ATOM 679 N N . TYR A 1 86 ? 3.59 10.188 11.477 1 89.12 86 TYR A N 1
ATOM 680 C CA . TYR A 1 86 ? 4.977 9.969 11.086 1 89.12 86 TYR A CA 1
ATOM 681 C C . TYR A 1 86 ? 5.125 8.656 10.32 1 89.12 86 TYR A C 1
ATOM 683 O O . TYR A 1 86 ? 5.887 8.578 9.352 1 89.12 86 TYR A O 1
ATOM 691 N N . ALA A 1 87 ? 4.449 7.727 10.812 1 91.56 87 ALA A N 1
ATOM 692 C CA . ALA A 1 87 ? 4.484 6.453 10.109 1 91.56 87 ALA A CA 1
ATOM 693 C C . ALA A 1 87 ? 3.943 6.598 8.688 1 91.56 87 ALA A C 1
ATOM 695 O O . ALA A 1 87 ? 4.527 6.066 7.738 1 91.56 87 ALA A O 1
ATOM 696 N N . SER A 1 88 ? 2.852 7.355 8.562 1 93 88 SER A N 1
ATOM 697 C CA . SER A 1 88 ? 2.277 7.613 7.242 1 93 88 SER A CA 1
ATOM 698 C C . SER A 1 88 ? 3.273 8.328 6.336 1 93 88 SER A C 1
ATOM 700 O O . SER A 1 88 ? 3.434 7.957 5.172 1 93 88 SER A O 1
ATOM 702 N N . LEU A 1 89 ? 3.926 9.25 6.945 1 93.88 89 LEU A N 1
ATOM 703 C CA . LEU A 1 89 ? 4.918 9.992 6.176 1 93.88 89 LEU A CA 1
ATOM 704 C C . LEU A 1 89 ? 6.043 9.07 5.711 1 93.88 89 LEU A C 1
ATOM 706 O O . LEU A 1 89 ? 6.508 9.172 4.574 1 93.88 89 LEU A O 1
ATOM 710 N N . ALA A 1 90 ? 6.449 8.211 6.508 1 93.75 90 ALA A N 1
ATOM 711 C CA . ALA A 1 90 ? 7.516 7.273 6.172 1 93.75 90 ALA A CA 1
ATOM 712 C C . ALA A 1 90 ? 7.102 6.352 5.027 1 93.75 90 ALA A C 1
ATOM 714 O O . ALA A 1 90 ? 7.859 6.156 4.078 1 93.75 90 ALA A O 1
ATOM 715 N N . TYR A 1 91 ? 5.867 5.789 5.082 1 94.19 91 TYR A N 1
ATOM 716 C CA . TYR A 1 91 ? 5.352 4.941 4.016 1 94.19 91 TYR A CA 1
ATOM 717 C C . TYR A 1 91 ? 5.348 5.68 2.684 1 94.19 91 TYR A C 1
ATOM 719 O O . TYR A 1 91 ? 5.746 5.129 1.656 1 94.19 91 TYR A O 1
ATOM 727 N N . LEU A 1 92 ? 4.945 6.863 2.74 1 97.19 92 LEU A N 1
ATOM 728 C CA . LEU A 1 92 ? 4.773 7.652 1.526 1 97.19 92 LEU A CA 1
ATOM 729 C C . LEU A 1 92 ? 6.125 8.023 0.925 1 97.19 92 LEU A C 1
ATOM 731 O O . LEU A 1 92 ? 6.309 7.949 -0.292 1 97.19 92 LEU A O 1
ATOM 735 N N . THR A 1 93 ? 7.016 8.398 1.822 1 96.06 93 THR A N 1
ATOM 736 C CA . THR A 1 93 ? 8.352 8.766 1.36 1 96.06 93 THR A CA 1
ATOM 737 C C . THR A 1 93 ? 9.078 7.555 0.785 1 96.06 93 THR A C 1
ATOM 739 O O . THR A 1 93 ? 9.742 7.656 -0.248 1 96.06 93 THR A O 1
ATOM 742 N N . GLU A 1 94 ? 8.945 6.477 1.38 1 93.31 94 GLU A N 1
ATOM 743 C CA . GLU A 1 94 ? 9.539 5.234 0.892 1 93.31 94 GLU A CA 1
ATOM 744 C C . GLU A 1 94 ? 8.992 4.867 -0.484 1 93.31 94 GLU A C 1
ATOM 746 O O . GLU A 1 94 ? 9.727 4.344 -1.328 1 93.31 94 GLU A O 1
ATOM 751 N N . ALA A 1 95 ? 7.73 5.148 -0.705 1 95.69 95 ALA A N 1
ATOM 752 C CA . ALA A 1 95 ? 7.094 4.852 -1.984 1 95.69 95 ALA A CA 1
ATOM 753 C C . ALA A 1 95 ? 7.547 5.828 -3.064 1 95.69 95 ALA A C 1
ATOM 755 O O . ALA A 1 95 ? 7.336 5.59 -4.258 1 95.69 95 ALA A O 1
ATOM 756 N N . GLY A 1 96 ? 8.109 7.004 -2.623 1 96.75 96 GLY A N 1
ATOM 757 C CA . GLY A 1 96 ? 8.695 7.906 -3.605 1 96.75 96 GLY A CA 1
ATOM 758 C C . GLY A 1 96 ? 7.961 9.227 -3.705 1 96.75 96 GLY A C 1
ATOM 759 O O . GLY A 1 96 ? 8.258 10.047 -4.574 1 96.75 96 GLY A O 1
ATOM 760 N N . PHE A 1 97 ? 6.961 9.453 -2.793 1 97.56 97 PHE A N 1
ATOM 761 C CA . PHE A 1 97 ? 6.336 10.766 -2.77 1 97.56 97 PHE A CA 1
ATOM 762 C C . PHE A 1 97 ? 7.312 11.82 -2.252 1 97.56 97 PHE A C 1
ATOM 764 O O . PHE A 1 97 ? 8.047 11.578 -1.293 1 97.56 97 PHE A O 1
ATOM 771 N N . GLU A 1 98 ? 7.32 13.016 -2.93 1 97.44 98 GLU A N 1
ATOM 772 C CA . GLU A 1 98 ? 8.078 14.172 -2.463 1 97.44 98 GLU A CA 1
ATOM 773 C C . GLU A 1 98 ? 7.254 15.008 -1.489 1 97.44 98 GLU A C 1
ATOM 775 O O . GLU A 1 98 ? 6.367 15.758 -1.903 1 97.44 98 GLU A O 1
ATOM 780 N N . LEU A 1 99 ? 7.602 14.891 -0.182 1 95.75 99 LEU A N 1
ATOM 781 C CA . LEU A 1 99 ? 6.691 15.422 0.823 1 95.75 99 LEU A CA 1
ATOM 782 C C . LEU A 1 99 ? 7.422 16.359 1.775 1 95.75 99 LEU A C 1
ATOM 784 O O . LEU A 1 99 ? 7.047 16.484 2.943 1 95.75 99 LEU A O 1
ATOM 788 N N . GLY A 1 100 ? 8.43 17.062 1.306 1 92.06 100 GLY A N 1
ATOM 789 C CA . GLY A 1 100 ? 9.18 17.984 2.139 1 92.06 100 GLY A CA 1
ATOM 790 C C . GLY A 1 100 ? 8.289 18.969 2.896 1 92.06 100 GLY A C 1
ATOM 791 O O . GLY A 1 100 ? 8.523 19.219 4.078 1 92.06 100 GLY A O 1
ATOM 792 N N . TRP A 1 101 ? 7.281 19.484 2.293 1 89 101 TRP A N 1
ATOM 793 C CA . TRP A 1 101 ? 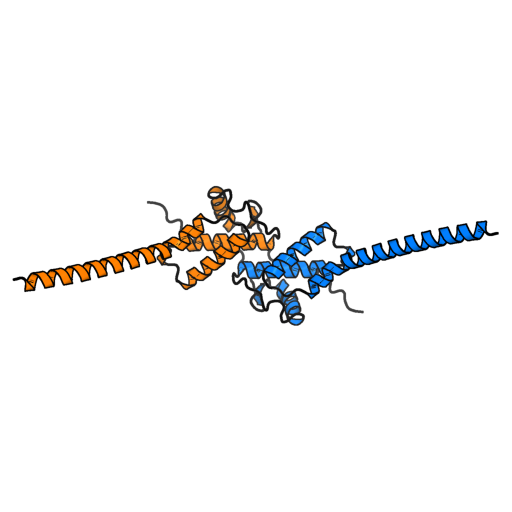6.398 20.469 2.906 1 89 101 TRP A CA 1
ATOM 794 C C . TRP A 1 101 ? 5.617 19.844 4.062 1 89 101 TRP A C 1
ATOM 796 O O . TRP A 1 101 ? 5.352 20.516 5.066 1 89 101 TRP A O 1
ATOM 806 N N . LEU A 1 102 ? 5.152 18.594 4.004 1 89.38 102 LEU A N 1
ATOM 807 C CA . LEU A 1 102 ? 4.438 17.906 5.074 1 89.38 102 LEU A CA 1
ATOM 808 C C . LEU A 1 102 ? 5.371 17.594 6.242 1 89.38 102 LEU A C 1
ATOM 810 O O . LEU A 1 102 ? 4.965 17.672 7.402 1 89.38 102 LEU A O 1
ATOM 814 N N . GLU A 1 103 ? 6.605 17.25 5.902 1 88 103 GLU A N 1
ATOM 815 C CA . GLU A 1 103 ? 7.609 17.031 6.938 1 88 103 GLU A CA 1
ATOM 816 C C . GLU A 1 103 ? 7.816 18.281 7.789 1 88 103 GLU A C 1
ATOM 818 O O . GLU A 1 103 ? 7.887 18.188 9.016 1 88 103 GLU A O 1
ATOM 823 N N . MET A 1 104 ? 7.816 19.328 7.121 1 84.5 104 MET A N 1
ATOM 824 C CA . MET A 1 104 ? 8 20.609 7.816 1 84.5 104 MET A CA 1
ATOM 825 C C . MET A 1 104 ? 6.812 20.906 8.727 1 84.5 104 MET A C 1
ATOM 827 O O . MET A 1 104 ? 6.99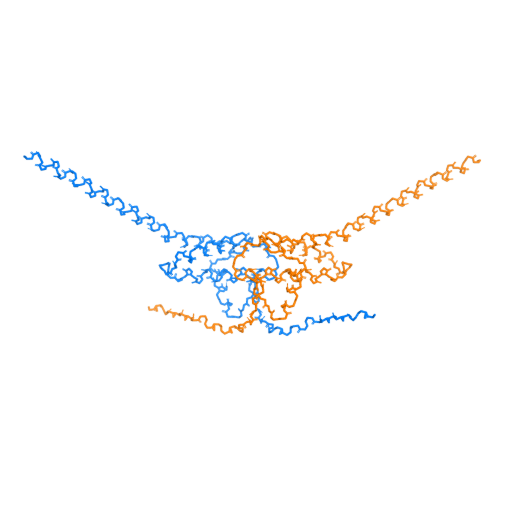2 21.391 9.844 1 84.5 104 MET A O 1
ATOM 831 N N . LYS A 1 105 ? 5.672 20.578 8.258 1 82.88 105 LYS A N 1
ATOM 832 C CA . LYS A 1 105 ? 4.457 20.828 9.023 1 82.88 105 LYS A CA 1
ATOM 833 C C . LYS A 1 105 ? 4.387 19.938 10.258 1 82.88 105 LYS A C 1
ATOM 835 O O . LYS A 1 105 ? 3.918 20.359 11.312 1 82.88 105 LYS A O 1
ATOM 840 N N . LEU A 1 106 ? 4.82 18.766 10.117 1 82.19 106 LEU A N 1
ATOM 841 C CA . LEU A 1 106 ? 4.781 17.812 11.219 1 82.19 106 LEU A CA 1
ATOM 842 C C . LEU A 1 106 ? 5.844 18.141 12.258 1 82.19 106 LEU A C 1
ATOM 844 O O . LEU A 1 106 ? 5.645 17.891 13.453 1 82.19 106 LEU A O 1
ATOM 848 N N . ASP A 1 107 ? 6.898 18.719 11.852 1 76.31 107 ASP A N 1
ATOM 849 C CA . ASP A 1 107 ? 8.016 19.016 12.742 1 76.31 107 ASP A CA 1
ATOM 850 C C . ASP A 1 107 ? 7.789 20.328 13.477 1 76.31 107 ASP A C 1
ATOM 852 O O . ASP A 1 107 ? 8.406 20.594 14.516 1 76.31 107 ASP A O 1
ATOM 856 N N . LYS A 1 108 ? 6.887 21.141 13.039 1 72.94 108 LYS A N 1
ATOM 857 C CA . LYS A 1 108 ? 6.715 22.484 13.555 1 72.94 108 LYS A CA 1
ATOM 858 C C . LYS A 1 108 ? 6.262 22.469 15.016 1 72.94 108 LYS A C 1
ATOM 860 O O . LYS A 1 108 ? 6.836 23.172 15.852 1 72.94 108 LYS A O 1
ATOM 865 N N . PRO A 1 109 ? 5.156 21.703 15.266 1 63.72 109 PRO A N 1
ATOM 866 C CA . PRO A 1 109 ? 4.781 21.75 16.688 1 63.72 109 PRO A CA 1
ATOM 867 C C . PRO A 1 109 ? 5.898 21.25 17.594 1 63.72 109 PRO A C 1
ATOM 869 O O . PRO A 1 109 ? 6.086 21.797 18.688 1 63.72 109 PRO A O 1
ATOM 872 N N . LEU A 1 110 ? 6.512 20.125 17.141 1 58.78 110 LEU A N 1
ATOM 873 C CA . LEU A 1 110 ? 7.59 19.594 17.969 1 58.78 110 LEU A CA 1
ATOM 874 C C . LEU A 1 110 ? 8.711 20.609 18.109 1 58.78 110 LEU A C 1
ATOM 876 O O . LEU A 1 110 ? 9.266 20.781 19.203 1 58.78 110 LEU A O 1
ATOM 880 N N . LYS A 1 111 ? 8.969 21.25 17.109 1 59.41 111 LYS A N 1
ATOM 881 C CA . LYS A 1 111 ? 10.023 22.25 17.141 1 59.41 111 LYS A CA 1
ATOM 882 C C . LYS A 1 111 ? 9.602 23.469 17.953 1 59.41 111 LYS A C 1
ATOM 884 O O . LYS A 1 111 ? 10.398 24.016 18.734 1 59.41 111 LYS A O 1
ATOM 889 N N . GLN A 1 112 ? 8.359 23.781 17.797 1 61.53 112 GLN A N 1
ATOM 890 C CA . GLN A 1 112 ? 7.875 24.922 18.562 1 61.53 112 GLN A CA 1
ATOM 891 C C . GLN A 1 112 ? 7.879 24.625 20.062 1 61.53 112 GLN A C 1
ATOM 893 O O . GLN A 1 112 ? 8.281 25.453 20.875 1 61.53 112 GLN A O 1
ATOM 898 N N . LYS A 1 113 ? 7.457 23.391 20.312 1 59.56 113 LYS A N 1
ATOM 899 C CA . LYS A 1 113 ? 7.477 23 21.719 1 59.56 113 LYS A CA 1
ATOM 900 C C . LYS A 1 113 ? 8.8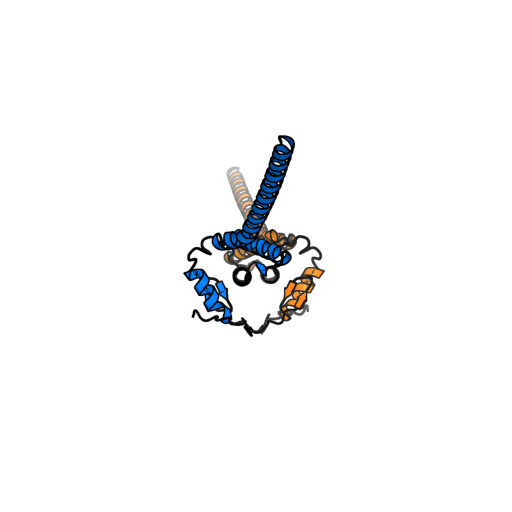98 23.016 22.281 1 59.56 113 LYS A C 1
ATOM 902 O O . LYS A 1 113 ? 9.125 23.453 23.406 1 59.56 113 LYS A O 1
ATOM 907 N N . CYS A 1 114 ? 9.719 22.516 21.5 1 56 114 CYS A N 1
ATOM 908 C CA . CYS A 1 114 ? 11.109 22.531 21.938 1 56 114 CYS A CA 1
ATOM 909 C C . CYS A 1 114 ? 11.609 23.953 22.109 1 56 114 CYS A C 1
ATOM 911 O O . CYS A 1 114 ? 12.305 24.266 23.078 1 56 114 CYS A O 1
ATOM 913 N N . LEU A 1 115 ? 11.18 24.797 21.25 1 58.69 115 LEU A N 1
ATOM 914 C CA . LEU A 1 115 ? 11.57 26.203 21.344 1 58.6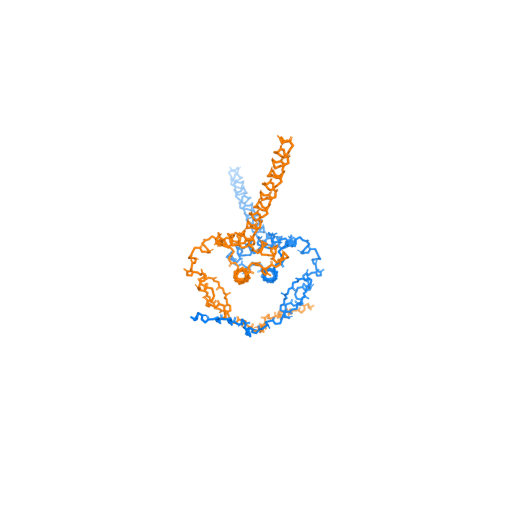9 115 LEU A CA 1
ATOM 915 C C . LEU A 1 115 ? 10.93 26.859 22.562 1 58.69 115 LEU A C 1
ATOM 917 O O . LEU A 1 115 ? 11.586 27.641 23.266 1 58.69 115 LEU A O 1
ATOM 921 N N . ASP A 1 116 ? 9.742 26.5 22.766 1 62.31 116 ASP A N 1
ATOM 922 C CA . ASP A 1 116 ? 9.055 27.047 23.922 1 62.31 116 ASP A CA 1
ATOM 923 C C . ASP A 1 116 ? 9.688 26.562 25.234 1 62.31 116 ASP A C 1
ATOM 925 O O . ASP A 1 116 ? 9.836 27.328 26.172 1 62.31 116 ASP A O 1
ATOM 929 N N . LEU A 1 117 ? 10.008 25.297 25.266 1 61.75 117 LEU A N 1
ATOM 930 C CA . LEU A 1 117 ? 10.656 24.734 26.438 1 61.75 117 LEU A CA 1
ATOM 931 C C . LEU A 1 117 ? 12.016 25.375 26.672 1 61.75 117 LEU A C 1
ATOM 933 O O . LEU A 1 117 ? 12.391 25.641 27.828 1 61.75 117 LEU A O 1
ATOM 937 N N . GLU A 1 118 ? 12.688 25.531 25.625 1 64.12 118 GLU A N 1
ATOM 938 C CA . GLU A 1 118 ? 13.984 26.203 25.734 1 64.12 118 GLU A CA 1
ATOM 939 C C . GLU A 1 118 ? 13.82 27.641 26.203 1 64.12 118 GLU A C 1
ATOM 941 O O . GLU A 1 118 ? 14.602 28.109 27.031 1 64.12 118 GLU A O 1
ATOM 946 N N . ALA A 1 119 ? 12.812 28.297 25.734 1 65.75 119 ALA A N 1
ATOM 947 C CA . ALA A 1 119 ? 12.531 29.672 26.125 1 65.75 119 ALA A CA 1
ATOM 948 C C . ALA A 1 119 ? 12.125 29.75 27.594 1 65.75 119 ALA A C 1
ATOM 950 O O . ALA A 1 119 ? 12.539 30.656 28.328 1 65.75 119 ALA A O 1
ATOM 951 N N . GLN A 1 120 ? 11.398 28.75 27.984 1 66.06 120 GLN A N 1
ATOM 952 C CA . GLN A 1 120 ? 10.984 28.703 29.375 1 66.06 120 GLN A CA 1
ATOM 953 C C . GLN A 1 120 ? 12.172 28.422 30.297 1 66.06 120 GLN A C 1
ATOM 955 O O . GLN A 1 120 ? 12.289 29 31.375 1 66.06 120 GLN A O 1
ATOM 960 N N . THR A 1 121 ? 12.914 27.484 29.844 1 67.25 121 THR A N 1
ATOM 961 C CA . THR A 1 121 ? 14.102 27.156 30.625 1 67.25 121 THR A CA 1
ATOM 962 C C . THR A 1 121 ? 15.039 28.359 30.719 1 67.25 121 THR A C 1
ATOM 964 O O . THR A 1 121 ? 15.625 28.625 31.766 1 67.25 121 THR A O 1
ATOM 967 N N . ALA A 1 122 ? 15.172 29.094 29.641 1 66.5 122 ALA A N 1
ATOM 968 C CA . ALA A 1 122 ? 16 30.281 29.609 1 66.5 122 ALA A CA 1
ATOM 969 C C . ALA A 1 122 ? 15.43 31.375 30.516 1 66.5 122 ALA A C 1
ATOM 971 O O . ALA A 1 122 ? 16.172 32.062 31.219 1 66.5 122 ALA A O 1
ATOM 972 N N . LYS A 1 123 ? 14.195 31.484 30.516 1 68.12 123 LYS A N 1
ATOM 973 C CA . LYS A 1 123 ? 13.547 32.438 31.391 1 68.12 123 LYS A CA 1
ATOM 974 C C . LYS A 1 123 ? 13.742 32.094 32.844 1 68.12 123 LYS A C 1
ATOM 976 O O . LYS A 1 123 ? 13.969 32.969 33.688 1 68.12 123 LYS A O 1
ATOM 981 N N . THR A 1 124 ? 13.625 30.797 33.062 1 66.38 124 THR A N 1
ATOM 982 C CA . THR A 1 124 ? 13.797 30.344 34.438 1 66.38 124 THR A CA 1
ATOM 983 C C . THR A 1 124 ? 15.234 30.547 34.906 1 66.38 124 THR A C 1
ATOM 985 O O . THR A 1 124 ? 15.477 30.953 36.031 1 66.38 124 THR A O 1
ATOM 988 N N . LYS A 1 125 ? 16.125 30.297 34.062 1 68.12 125 LYS A N 1
ATOM 989 C CA . LYS A 1 125 ? 17.531 30.484 34.406 1 68.12 125 LYS A CA 1
ATOM 990 C C . LYS A 1 125 ? 17.844 31.969 34.594 1 68.12 125 LYS A C 1
ATOM 992 O O . LYS A 1 125 ? 18.578 32.344 35.531 1 68.12 125 LYS A O 1
ATOM 997 N N . ALA A 1 126 ? 17.359 32.75 33.781 1 66.62 126 ALA A N 1
ATOM 998 C CA . ALA A 1 126 ? 17.562 34.188 33.906 1 66.62 126 ALA A CA 1
ATOM 999 C C . ALA A 1 126 ? 16.938 34.75 35.188 1 66.62 126 ALA A C 1
ATOM 1001 O O . ALA A 1 126 ? 17.516 35.594 35.844 1 66.62 126 ALA A O 1
ATOM 1002 N N . ALA A 1 127 ? 15.859 34.156 35.5 1 69.12 127 ALA A N 1
ATOM 1003 C CA . ALA A 1 127 ? 15.188 34.594 36.75 1 69.12 127 ALA A CA 1
ATOM 1004 C C . ALA A 1 127 ? 15.977 34.156 37.969 1 69.12 127 ALA A C 1
ATOM 1006 O O . ALA A 1 127 ? 16.109 34.906 38.938 1 69.12 127 ALA A O 1
ATOM 1007 N N . SER A 1 128 ? 16.438 33 37.875 1 66.44 128 SER A N 1
ATOM 1008 C CA . SER A 1 128 ? 17.234 32.5 38.969 1 66.44 128 SER A CA 1
ATOM 1009 C C . SER A 1 128 ? 18.531 33.281 39.125 1 66.44 128 SER A C 1
ATOM 1011 O O . SER A 1 128 ? 18.953 33.594 40.25 1 66.44 128 SER A O 1
ATOM 1013 N N . ALA A 1 129 ? 19.109 33.688 38.062 1 66.44 129 ALA A N 1
ATOM 1014 C CA . ALA A 1 129 ? 20.328 34.5 38.094 1 66.44 129 ALA A CA 1
ATOM 1015 C C . ALA A 1 129 ? 20.062 35.875 38.656 1 66.44 129 ALA A C 1
ATOM 1017 O O . ALA A 1 129 ? 20.875 36.406 39.406 1 66.44 129 ALA A O 1
ATOM 1018 N N . LYS A 1 130 ? 19.031 36.438 38.281 1 68.38 130 LYS A N 1
ATOM 1019 C CA . LYS A 1 130 ? 18.656 37.75 38.781 1 68.38 130 LYS A CA 1
ATOM 1020 C C . LYS A 1 130 ? 18.359 37.719 40.281 1 68.38 130 LYS A C 1
ATOM 1022 O O . LYS A 1 130 ? 18.719 38.625 41.031 1 68.38 130 LYS A O 1
ATOM 1027 N N . ALA A 1 131 ? 17.828 36.656 40.688 1 67.12 131 ALA A N 1
ATOM 1028 C CA . ALA A 1 131 ? 17.547 36.5 42.094 1 67.12 131 ALA A CA 1
ATOM 1029 C C . ALA A 1 131 ? 18.844 36.344 42.906 1 67.12 131 ALA A C 1
ATOM 1031 O O . ALA A 1 131 ? 18.953 36.906 44 1 67.12 131 ALA A O 1
ATOM 1032 N N . ILE A 1 132 ? 19.766 35.75 42.375 1 63.81 132 ILE A N 1
ATOM 1033 C CA . ILE A 1 132 ? 21.047 35.562 43.031 1 63.81 132 ILE A CA 1
ATOM 1034 C C . ILE A 1 132 ? 21.797 36.875 43.094 1 63.81 132 ILE A C 1
ATOM 1036 O O . ILE A 1 132 ? 22.406 37.219 44.125 1 63.81 132 ILE A O 1
ATOM 1040 N N . LEU A 1 133 ? 21.672 37.656 42.094 1 66.5 133 LEU A N 1
ATOM 1041 C CA . LEU A 1 133 ? 22.328 38.938 42.031 1 66.5 133 LEU A CA 1
ATOM 1042 C C . LEU A 1 133 ? 21.656 39.938 42.969 1 66.5 133 LEU A C 1
ATOM 1044 O O . LEU A 1 133 ? 22.312 40.781 43.594 1 66.5 133 LEU A O 1
ATOM 1048 N N . SER A 1 134 ? 20.438 39.781 43.031 1 65.06 134 SER A N 1
ATOM 1049 C CA . SER A 1 134 ? 19.672 40.656 43.906 1 65.06 134 SER A CA 1
ATOM 1050 C C . SER A 1 134 ? 19.953 40.344 45.375 1 65.06 134 SER A C 1
ATOM 1052 O O . SER A 1 134 ? 19.984 41.25 46.219 1 65.06 134 SER A O 1
ATOM 1054 N N . LEU A 1 135 ? 20.203 39.125 45.656 1 64.94 135 LEU A N 1
ATOM 1055 C CA . LEU A 1 135 ? 20.562 38.75 47 1 64.94 135 LEU A CA 1
ATOM 1056 C C . LEU A 1 135 ? 21.984 39.219 47.344 1 64.94 135 LEU A C 1
ATOM 1058 O O . LEU A 1 135 ? 22.25 39.594 48.5 1 64.94 135 LEU A O 1
ATOM 1062 N N . ASP A 1 136 ? 22.734 39.219 46.469 1 57.81 136 ASP A N 1
ATOM 1063 C CA . ASP A 1 136 ? 24.094 39.656 46.688 1 57.81 136 ASP A CA 1
ATOM 1064 C C . ASP A 1 136 ? 24.156 41.188 46.844 1 57.81 136 ASP A C 1
ATOM 1066 O O . ASP A 1 136 ? 24.984 41.688 47.625 1 57.81 136 ASP A O 1
ATOM 1070 N N . ASP A 1 137 ? 23.359 41.781 46.219 1 57.59 137 ASP A N 1
ATOM 1071 C CA . ASP A 1 137 ? 23.344 43.219 46.375 1 57.59 137 ASP A CA 1
ATOM 1072 C C . ASP A 1 137 ? 22.766 43.656 47.719 1 57.59 137 ASP A C 1
ATOM 1074 O O . ASP A 1 137 ? 23.109 44.688 48.25 1 57.59 137 ASP A O 1
ATOM 1078 N N . ASP A 1 138 ? 21.922 42.875 48.219 1 54.12 138 ASP A N 1
ATOM 1079 C CA . ASP A 1 138 ? 21.391 43.219 49.531 1 54.12 138 ASP A CA 1
ATOM 1080 C C . ASP A 1 138 ? 22.453 43 50.625 1 54.12 138 ASP A C 1
ATOM 1082 O O . ASP A 1 138 ? 22.406 43.656 51.688 1 54.12 138 ASP A O 1
ATOM 1086 N N . ASP A 1 139 ? 23.25 42.062 50.469 1 51.62 139 ASP A N 1
ATOM 1087 C CA . ASP A 1 139 ? 24.234 41.906 51.531 1 51.62 139 ASP A CA 1
ATOM 1088 C C . ASP A 1 139 ? 25.312 42.969 51.438 1 51.62 139 ASP A C 1
ATOM 1090 O O . ASP A 1 139 ? 26.203 43.031 52.312 1 51.62 139 ASP A O 1
ATOM 1094 N N . ILE A 1 140 ? 25.359 43.625 50.25 1 49.22 140 ILE A N 1
ATOM 1095 C CA . ILE A 1 140 ? 26.422 44.625 50.25 1 49.22 140 ILE A CA 1
ATOM 1096 C C . ILE A 1 140 ? 25.906 45.938 50.875 1 49.22 140 ILE A C 1
ATOM 1098 O O . ILE A 1 140 ? 26.625 46.906 50.969 1 49.22 140 ILE A O 1
ATOM 1102 N N . VAL A 1 141 ? 24.594 45.969 51.188 1 38.75 141 VAL A N 1
ATOM 1103 C CA . VAL A 1 141 ? 24.422 47.156 52.031 1 38.75 141 VAL A CA 1
ATOM 1104 C C . VAL A 1 141 ? 24.797 46.812 53.469 1 38.75 141 VAL A C 1
ATOM 1106 O O . VAL A 1 141 ? 24.641 45.688 53.938 1 38.75 141 VAL A O 1
ATOM 1109 N N . GLU B 1 1 ? -13.148 38.031 4.285 1 19.2 1 GLU B N 1
ATOM 1110 C CA . GLU B 1 1 ? -14.102 37.094 4.867 1 19.2 1 GLU B CA 1
ATOM 1111 C C . GLU B 1 1 ? -13.875 35.688 4.328 1 19.2 1 GLU B C 1
ATOM 1113 O O . GLU B 1 1 ? -14.195 35.406 3.17 1 19.2 1 GLU B O 1
ATOM 1118 N N . VAL B 1 2 ? -12.797 35.031 4.215 1 24.55 2 VAL B N 1
ATOM 1119 C CA . VAL B 1 2 ? -12.453 33.906 3.385 1 24.55 2 VAL B CA 1
ATOM 1120 C C . VAL B 1 2 ? -13.195 32.656 3.889 1 24.55 2 VAL B C 1
ATOM 1122 O O . VAL B 1 2 ? -13.211 32.375 5.09 1 24.55 2 VAL B O 1
ATOM 1125 N N . LEU B 1 3 ? -14.359 32.281 3.27 1 24.59 3 LEU B N 1
ATOM 1126 C CA . LEU B 1 3 ? -15.375 31.281 3.539 1 24.59 3 LEU B CA 1
ATOM 1127 C C . LEU B 1 3 ? -14.727 29.938 3.83 1 24.59 3 LEU B C 1
ATOM 1129 O O . LEU B 1 3 ? -13.695 29.594 3.24 1 24.59 3 LEU B O 1
ATOM 1133 N N . GLU B 1 4 ? -14.977 29.359 5.023 1 25.16 4 GLU B N 1
ATOM 1134 C CA . GLU B 1 4 ? -14.773 28.172 5.852 1 25.16 4 GLU B CA 1
ATOM 1135 C C . GLU B 1 4 ? -15.203 26.906 5.117 1 25.16 4 GLU B C 1
ATOM 1137 O O . GLU B 1 4 ? -16.406 26.625 5.023 1 25.16 4 GLU B O 1
ATOM 1142 N N . VAL B 1 5 ? -15.07 26.719 3.83 1 26.45 5 VAL B N 1
ATOM 1143 C CA . VAL B 1 5 ? -15.719 25.562 3.223 1 26.45 5 VAL B CA 1
ATOM 1144 C C . VAL B 1 5 ? -15.289 24.281 3.951 1 26.45 5 VAL B C 1
ATOM 1146 O O . VAL B 1 5 ? -14.125 23.891 3.883 1 26.45 5 VAL B O 1
ATOM 1149 N N . VAL B 1 6 ? -15.625 24.031 5.234 1 28.55 6 VAL B N 1
ATOM 1150 C CA . VAL B 1 6 ? -15.562 22.828 6.039 1 28.55 6 VAL B CA 1
ATOM 1151 C C . VAL B 1 6 ? -16.172 21.656 5.262 1 28.55 6 VAL B C 1
ATOM 1153 O O . VAL B 1 6 ? -17.391 21.547 5.152 1 28.55 6 VAL B O 1
ATOM 1156 N N . GLY B 1 7 ? -16.094 21.578 4.008 1 28.94 7 GLY B N 1
ATOM 1157 C CA . GLY B 1 7 ? -16.828 20.453 3.455 1 28.94 7 GLY B CA 1
ATOM 1158 C 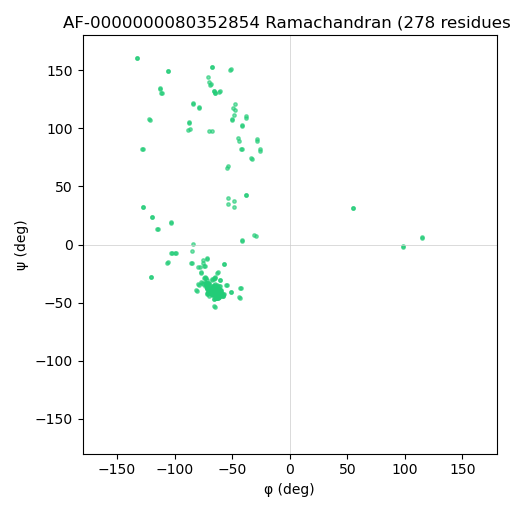C . GLY B 1 7 ? -16.609 19.156 4.223 1 28.94 7 GLY B C 1
ATOM 1159 O O . GLY B 1 7 ? -15.477 18.828 4.559 1 28.94 7 GLY B O 1
ATOM 1160 N N . LYS B 1 8 ? -17.469 18.875 5.223 1 29.72 8 LYS B N 1
ATOM 1161 C CA . LYS B 1 8 ? -17.672 17.547 5.762 1 29.72 8 LYS B CA 1
ATOM 1162 C C . LYS B 1 8 ? -17.391 16.469 4.707 1 29.72 8 LYS B C 1
ATOM 1164 O O . LYS B 1 8 ? -17.906 16.547 3.588 1 29.72 8 LYS B O 1
ATOM 1169 N N . LEU B 1 9 ? -16.328 16 4.543 1 30.53 9 LEU B N 1
ATOM 1170 C CA . LEU B 1 9 ? -16.141 14.773 3.787 1 30.53 9 LEU B CA 1
ATOM 1171 C C . LEU B 1 9 ? -17.266 13.781 4.059 1 30.53 9 LEU B C 1
ATOM 1173 O O . LEU B 1 9 ? -17.234 13.07 5.062 1 30.53 9 LEU B O 1
ATOM 1177 N N . GLU B 1 10 ? -18.562 14.281 4.113 1 33.12 10 GLU B N 1
ATOM 1178 C CA . GLU B 1 10 ? -19.703 13.375 4.031 1 33.12 10 GLU B CA 1
ATOM 1179 C C . GLU B 1 10 ? -19.484 12.297 2.975 1 33.12 10 GLU B C 1
ATOM 1181 O O . GLU B 1 10 ? -20.188 12.266 1.957 1 33.12 10 GLU B O 1
ATOM 1186 N N . GLU B 1 11 ? -18.359 12.195 2.312 1 35.34 11 GLU B N 1
ATOM 1187 C CA . GLU B 1 11 ? -18.328 11.281 1.172 1 35.34 11 GLU B CA 1
ATOM 1188 C C . GLU B 1 11 ? -19.062 9.984 1.483 1 35.34 11 GLU B C 1
ATOM 1190 O O . GLU B 1 11 ? -18.688 9.266 2.418 1 35.34 11 GLU B O 1
ATOM 1195 N N . SER B 1 12 ? -20.312 9.914 1.389 1 35.5 12 SER B N 1
ATOM 1196 C CA . SER B 1 12 ? -21.125 8.734 1.136 1 35.5 12 SER B CA 1
ATOM 1197 C C . SER B 1 12 ? -20.375 7.723 0.271 1 35.5 12 SER B C 1
ATOM 1199 O O . SER B 1 12 ? -20.547 7.695 -0.949 1 35.5 12 SER B O 1
ATOM 1201 N N . SER B 1 13 ? -19.188 7.848 -0.016 1 39.88 13 SER B N 1
ATOM 1202 C CA . SER B 1 13 ? -18.625 6.797 -0.848 1 39.88 13 SER B CA 1
ATOM 1203 C C . SER B 1 13 ? -19.172 5.43 -0.469 1 39.88 13 SER B C 1
ATOM 1205 O O . SER B 1 13 ? -19.484 5.18 0.697 1 39.88 13 SER B O 1
ATOM 1207 N N . PRO B 1 14 ? -19.922 4.918 -1.318 1 42.22 14 PRO B N 1
ATOM 1208 C CA . PRO B 1 14 ? -20.359 3.568 -0.958 1 42.22 14 PRO B CA 1
ATOM 1209 C C . PRO B 1 14 ? -19.391 2.855 -0.025 1 42.22 14 PRO B C 1
ATOM 1211 O O . PRO B 1 14 ? -18.188 2.777 -0.323 1 42.22 14 PRO B O 1
ATOM 1214 N N . VAL B 1 15 ? -19.469 3.158 1.246 1 51.53 15 VAL B N 1
ATOM 1215 C CA . VAL B 1 15 ? -18.703 2.463 2.279 1 51.53 15 VAL B CA 1
ATOM 1216 C C . VAL B 1 15 ? -18.531 0.995 1.894 1 51.53 15 VAL B C 1
ATOM 1218 O O . VAL B 1 15 ? -19.516 0.269 1.733 1 51.53 15 VAL B O 1
ATOM 1221 N N . MET B 1 16 ? -17.656 0.759 0.938 1 59.34 16 MET B N 1
ATOM 1222 C CA . MET B 1 16 ? -17.438 -0.666 0.713 1 59.34 16 MET B CA 1
ATOM 1223 C C . MET B 1 16 ? -17.359 -1.42 2.037 1 59.34 16 MET B C 1
ATOM 1225 O O . MET B 1 16 ? -16.594 -1.043 2.926 1 59.34 16 MET B O 1
ATOM 1229 N N . GLU B 1 17 ? -18.5 -2.07 2.281 1 79.19 17 GLU B N 1
ATOM 1230 C CA . GLU B 1 17 ? -18.531 -2.947 3.447 1 79.19 17 GLU B CA 1
ATOM 1231 C C . GLU B 1 17 ? -17.344 -3.893 3.471 1 79.19 17 GLU B C 1
ATOM 1233 O O . GLU B 1 17 ? -17.062 -4.574 2.482 1 79.19 17 GLU B O 1
ATOM 1238 N N . THR B 1 18 ? -16.453 -3.596 4.387 1 85.5 18 THR B N 1
ATOM 1239 C CA . THR B 1 18 ? -15.305 -4.488 4.547 1 85.5 18 THR B CA 1
ATOM 1240 C C . THR B 1 18 ? -15.445 -5.324 5.816 1 85.5 18 THR B C 1
ATOM 1242 O O . THR B 1 18 ? -16.25 -5.004 6.691 1 85.5 18 THR B O 1
ATOM 1245 N N . ILE B 1 19 ? -14.898 -6.52 5.77 1 92.69 19 ILE B N 1
ATOM 1246 C CA . ILE B 1 19 ? -14.852 -7.457 6.883 1 92.69 19 ILE B CA 1
ATOM 1247 C C . ILE B 1 19 ? -13.406 -7.637 7.34 1 92.69 19 ILE B C 1
ATOM 1249 O O . ILE B 1 19 ? -12.492 -7.754 6.516 1 92.69 19 ILE B O 1
ATOM 1253 N N . ASN B 1 20 ? -13.242 -7.586 8.664 1 94.25 20 ASN B N 1
ATOM 1254 C CA . ASN B 1 20 ? -11.914 -7.824 9.227 1 94.25 20 ASN B CA 1
ATOM 1255 C C . ASN B 1 20 ? -11.578 -9.312 9.273 1 94.25 20 ASN B C 1
ATOM 1257 O O . ASN B 1 20 ? -12.305 -10.094 9.891 1 94.25 20 ASN B O 1
ATOM 1261 N N . VAL B 1 21 ? -10.57 -9.695 8.578 1 95.44 21 VAL B N 1
ATOM 1262 C CA . VAL B 1 21 ? -10.047 -11.062 8.625 1 95.44 21 VAL B CA 1
ATOM 1263 C C . VAL B 1 21 ? -8.578 -11.031 9.039 1 95.44 21 VAL B C 1
ATOM 1265 O O . VAL B 1 21 ? -7.711 -10.609 8.273 1 95.44 21 VAL B O 1
ATOM 1268 N N . ASN B 1 22 ? -8.219 -11.453 10.273 1 94.5 22 ASN B N 1
ATOM 1269 C CA . ASN B 1 22 ? -6.859 -11.523 10.797 1 94.5 22 ASN B CA 1
ATOM 1270 C C . ASN B 1 22 ? -6.152 -10.172 10.688 1 94.5 22 ASN B C 1
ATOM 1272 O O . ASN B 1 22 ? -4.98 -10.117 10.312 1 94.5 22 ASN B O 1
ATOM 1276 N N . GLY B 1 23 ? -6.895 -9.086 10.789 1 93.69 23 GLY B N 1
ATOM 1277 C CA . GLY B 1 23 ? -6.301 -7.758 10.812 1 93.69 23 GLY B CA 1
ATOM 1278 C C . GLY B 1 23 ? -6.336 -7.062 9.469 1 93.69 23 GLY B C 1
ATOM 1279 O O . GLY B 1 23 ? -5.914 -5.91 9.344 1 93.69 23 GLY B O 1
ATOM 1280 N N . PHE B 1 24 ? -6.852 -7.75 8.484 1 95.38 24 PHE B N 1
ATOM 1281 C CA . PHE B 1 24 ? -6.969 -7.176 7.148 1 95.38 24 PHE B CA 1
ATOM 1282 C C . PHE B 1 24 ? -8.43 -6.926 6.793 1 95.38 24 PHE B C 1
ATOM 1284 O O . PHE B 1 24 ? -9.273 -7.801 6.973 1 95.38 24 PHE B O 1
ATOM 1291 N N . LEU B 1 25 ? -8.742 -5.723 6.312 1 92.38 25 LEU B N 1
ATOM 1292 C CA . LEU B 1 25 ? -10.086 -5.422 5.828 1 92.38 25 LEU B CA 1
ATOM 1293 C C . LEU B 1 25 ? -10.25 -5.863 4.379 1 92.38 25 LEU B C 1
ATOM 1295 O O . LEU B 1 25 ? -9.516 -5.406 3.5 1 92.38 25 LEU B O 1
ATOM 1299 N N . VAL B 1 26 ? -11.227 -6.746 4.219 1 93.19 26 VAL B N 1
ATOM 1300 C CA . VAL B 1 26 ? -11.398 -7.309 2.881 1 93.19 26 VAL B CA 1
ATOM 1301 C C . VAL B 1 26 ? -12.867 -7.254 2.484 1 93.19 26 VAL B C 1
ATOM 1303 O O . VAL B 1 26 ? -13.742 -7.078 3.336 1 93.19 26 VAL B O 1
ATOM 1306 N N . LEU B 1 27 ? -13.047 -7.348 1.197 1 88.81 27 LEU B N 1
ATOM 1307 C CA . LEU B 1 27 ? -14.414 -7.434 0.7 1 88.81 27 LEU B CA 1
ATOM 1308 C C . LEU B 1 27 ? -15.062 -8.75 1.116 1 88.81 27 LEU B C 1
ATOM 1310 O O . LEU B 1 27 ? -14.375 -9.758 1.286 1 88.81 27 LEU B O 1
ATOM 1314 N N . PRO B 1 28 ? -16.406 -8.719 1.231 1 91.19 28 PRO B N 1
ATOM 1315 C CA . PRO B 1 28 ? -17.109 -9.961 1.588 1 91.19 28 PRO B CA 1
ATOM 1316 C C . PRO B 1 28 ? -16.781 -11.109 0.636 1 91.19 28 PRO B C 1
ATOM 1318 O O . PRO B 1 28 ? -16.625 -12.25 1.074 1 91.19 28 PRO B O 1
ATOM 1321 N N . SER B 1 29 ? -16.578 -10.82 -0.641 1 90.81 29 SER B N 1
ATOM 1322 C CA . SER B 1 29 ? -16.312 -11.844 -1.649 1 90.81 29 SER B CA 1
ATOM 1323 C C . SER B 1 29 ? -14.922 -12.43 -1.486 1 90.81 29 SER B C 1
ATOM 1325 O O . SER B 1 29 ? -14.602 -13.469 -2.064 1 90.81 29 SER B O 1
ATOM 1327 N N . GLN B 1 30 ? -14.109 -11.812 -0.697 1 93.31 30 GLN B N 1
ATOM 1328 C CA . GLN B 1 30 ? -12.719 -12.227 -0.561 1 93.31 30 GLN B CA 1
ATOM 1329 C C . GLN B 1 30 ? -12.5 -13.016 0.728 1 93.31 30 GLN B C 1
ATOM 1331 O O . GLN B 1 30 ? -11.453 -13.648 0.91 1 93.31 30 GLN B O 1
ATOM 1336 N N . VAL B 1 31 ? -13.484 -13.086 1.553 1 94.5 31 VAL B N 1
ATOM 1337 C CA . VAL B 1 31 ? -13.336 -13.617 2.904 1 94.5 31 VAL B CA 1
ATOM 1338 C C . VAL B 1 31 ? -12.898 -15.078 2.838 1 94.5 31 VAL B C 1
ATOM 1340 O O . VAL B 1 31 ? -11.953 -15.477 3.518 1 94.5 31 VAL B O 1
ATOM 1343 N N . GLU B 1 32 ? -13.492 -15.781 2.029 1 94.38 32 GLU B N 1
ATOM 1344 C CA . GLU B 1 32 ? -13.156 -17.203 1.938 1 94.38 32 GLU B CA 1
ATOM 1345 C C . GLU B 1 32 ? -11.719 -17.391 1.466 1 94.38 32 GLU B C 1
ATOM 1347 O O . GLU B 1 32 ? -10.977 -18.203 2.029 1 94.38 32 GLU B O 1
ATOM 1352 N N . SER B 1 33 ? -11.312 -16.672 0.439 1 94.38 33 SER B N 1
ATOM 1353 C CA . SER B 1 33 ? -9.961 -16.781 -0.104 1 94.38 33 SER B CA 1
ATOM 1354 C C . SER B 1 33 ? -8.914 -16.391 0.932 1 94.38 33 SER B C 1
ATOM 1356 O O . SER B 1 33 ? -7.887 -17.062 1.066 1 94.38 33 SER B O 1
ATOM 1358 N N . VAL B 1 34 ? -9.18 -15.414 1.664 1 96.81 34 VAL B N 1
ATOM 1359 C CA . VAL B 1 34 ? -8.227 -14.938 2.666 1 96.81 34 VAL B CA 1
ATOM 1360 C C . VAL B 1 34 ? -8.141 -15.938 3.812 1 96.81 34 VAL B C 1
ATOM 1362 O O . VAL B 1 34 ? -7.043 -16.266 4.285 1 96.81 34 VAL B O 1
ATOM 1365 N N . ASN B 1 35 ? -9.266 -16.484 4.227 1 96.31 35 ASN B N 1
ATOM 1366 C CA . ASN B 1 35 ? -9.25 -17.5 5.27 1 96.31 35 ASN B CA 1
ATOM 1367 C C . ASN B 1 35 ? -8.445 -18.719 4.848 1 96.31 35 ASN B C 1
ATOM 1369 O O . ASN B 1 35 ? -7.664 -19.266 5.637 1 96.31 35 ASN B O 1
ATOM 1373 N N . ARG B 1 36 ? -8.617 -19.094 3.646 1 94.62 36 ARG B N 1
ATOM 1374 C CA . ARG B 1 36 ? -7.879 -20.234 3.133 1 94.62 36 ARG B CA 1
ATOM 1375 C C . ARG B 1 36 ? -6.379 -19.969 3.135 1 94.62 36 ARG B C 1
ATOM 1377 O O . ARG B 1 36 ? -5.582 -20.844 3.477 1 94.62 36 ARG B O 1
ATOM 1384 N N . LEU B 1 37 ? -5.996 -18.812 2.764 1 95.44 37 LEU B N 1
ATOM 1385 C CA . LEU B 1 37 ? -4.59 -18.406 2.748 1 95.44 37 LEU B CA 1
ATOM 1386 C C . LEU B 1 37 ? -3.982 -18.516 4.145 1 95.44 37 LEU B C 1
ATOM 1388 O O . LEU B 1 37 ? -2.9 -19.078 4.309 1 95.44 37 LEU B O 1
ATOM 1392 N N . PHE B 1 38 ? -4.703 -18.062 5.113 1 96.25 38 PHE B N 1
ATOM 1393 C CA . PHE B 1 38 ? -4.188 -18.047 6.477 1 96.25 38 PHE B CA 1
ATOM 1394 C C . PHE B 1 38 ? -4.215 -19.438 7.094 1 96.25 38 PHE B C 1
ATOM 1396 O O . PHE B 1 38 ? -3.395 -19.75 7.957 1 96.25 38 PHE B O 1
ATOM 1403 N N . GLU B 1 39 ? -5.211 -20.203 6.703 1 95.5 39 GLU B N 1
ATOM 1404 C CA . GLU B 1 39 ? -5.25 -21.594 7.176 1 95.5 39 GLU B CA 1
ATOM 1405 C C . GLU B 1 39 ? -4.055 -22.391 6.656 1 95.5 39 GLU B C 1
ATOM 1407 O O . GLU B 1 39 ? -3.463 -23.172 7.391 1 95.5 39 GLU B O 1
ATOM 1412 N N . ARG B 1 40 ? -3.738 -22.156 5.434 1 94.19 40 ARG B N 1
ATOM 1413 C CA . ARG B 1 40 ? -2.658 -22.891 4.793 1 94.19 40 ARG B CA 1
ATOM 1414 C C . ARG B 1 40 ? -1.297 -22.344 5.203 1 94.19 40 ARG B C 1
ATOM 1416 O O . ARG B 1 40 ? -0.329 -23.094 5.324 1 94.19 40 ARG B O 1
ATOM 1423 N N . HIS B 1 41 ? -1.297 -21.078 5.387 1 94.75 41 HIS B N 1
ATOM 1424 C CA . HIS B 1 41 ? -0.058 -20.391 5.723 1 94.75 41 HIS B CA 1
ATOM 1425 C C . HIS B 1 41 ? -0.224 -19.531 6.973 1 94.75 41 HIS B C 1
ATOM 1427 O O . HIS B 1 41 ? -0.347 -18.312 6.883 1 94.75 41 HIS B O 1
ATOM 1433 N N . GLN B 1 42 ? -0.131 -20.062 8.117 1 92.5 42 GLN B N 1
ATOM 1434 C CA . GLN B 1 42 ? -0.48 -19.453 9.398 1 92.5 42 GLN B CA 1
ATOM 1435 C C . GLN B 1 42 ? 0.447 -18.281 9.719 1 92.5 42 GLN B C 1
ATOM 1437 O O . GLN B 1 42 ? 0.024 -17.297 10.328 1 92.5 42 GLN B O 1
ATOM 1442 N N . ASP B 1 43 ? 1.668 -18.375 9.195 1 94.69 43 ASP B N 1
ATOM 1443 C CA . ASP B 1 43 ? 2.648 -17.359 9.539 1 94.69 43 ASP B CA 1
ATOM 1444 C C . ASP B 1 43 ? 2.836 -16.359 8.383 1 94.69 43 ASP B C 1
ATOM 1446 O O . ASP B 1 43 ? 3.826 -15.633 8.344 1 94.69 43 ASP B O 1
ATOM 1450 N N . ILE B 1 44 ? 1.885 -16.344 7.5 1 97 44 ILE B N 1
ATOM 1451 C CA . ILE B 1 44 ? 2.039 -15.602 6.25 1 97 44 ILE B CA 1
ATOM 1452 C C . ILE B 1 44 ? 2.248 -14.117 6.555 1 97 44 ILE B C 1
ATOM 1454 O O . ILE B 1 44 ? 2.967 -13.422 5.828 1 97 44 ILE B O 1
ATOM 1458 N N . SER B 1 45 ? 1.679 -13.625 7.648 1 97.19 45 SER B N 1
ATOM 1459 C CA . SER B 1 45 ? 1.747 -12.195 7.945 1 97.19 45 SER B CA 1
ATOM 1460 C C . SER B 1 45 ? 2.453 -11.938 9.273 1 97.19 45 SER B C 1
ATOM 1462 O O . SER B 1 45 ? 2.24 -10.898 9.906 1 97.19 45 SER B O 1
ATOM 1464 N N . SER B 1 46 ? 3.273 -12.781 9.75 1 95.75 46 SER B N 1
ATOM 1465 C CA . SER B 1 46 ? 3.916 -12.68 11.055 1 95.75 46 SER B CA 1
ATOM 1466 C C . SER B 1 46 ? 4.844 -11.469 11.125 1 95.75 46 SER B C 1
ATOM 1468 O O . SER B 1 46 ? 5.035 -10.883 12.195 1 95.75 46 SER B O 1
ATOM 1470 N N . ASN B 1 47 ? 5.398 -11.039 10.039 1 96.31 47 ASN B N 1
ATOM 1471 C CA . ASN B 1 47 ? 6.336 -9.922 10 1 96.31 47 ASN B CA 1
ATOM 1472 C C . ASN B 1 47 ? 5.766 -8.734 9.227 1 96.31 47 ASN B C 1
ATOM 1474 O O . ASN B 1 47 ? 6.508 -7.832 8.828 1 96.31 47 ASN B O 1
ATOM 1478 N N . PHE B 1 48 ? 4.445 -8.812 8.984 1 96.5 48 PHE B N 1
ATOM 1479 C CA . PHE B 1 48 ? 3.814 -7.707 8.273 1 96.5 48 PHE B CA 1
ATOM 1480 C C . PHE B 1 48 ? 3.859 -6.434 9.109 1 96.5 48 PHE B C 1
ATOM 1482 O O . PHE B 1 48 ? 3.449 -6.43 10.273 1 96.5 48 PHE B O 1
ATOM 1489 N N . HIS B 1 49 ? 4.289 -5.266 8.484 1 94.62 49 HIS B N 1
ATOM 1490 C CA . HIS B 1 49 ? 4.605 -4.145 9.367 1 94.62 49 HIS B CA 1
ATOM 1491 C C . HIS B 1 49 ? 3.729 -2.938 9.055 1 94.62 49 HIS B C 1
ATOM 1493 O O . HIS B 1 49 ? 3.434 -2.131 9.938 1 94.62 49 HIS B O 1
ATOM 1499 N N . PRO B 1 50 ? 3.299 -2.85 7.812 1 93.31 50 PRO B N 1
ATOM 1500 C CA . PRO B 1 50 ? 2.438 -1.681 7.625 1 93.31 50 PRO B CA 1
ATOM 1501 C C . PRO B 1 50 ? 1.18 -1.729 8.484 1 93.31 50 PRO B C 1
ATOM 1503 O O . PRO B 1 50 ? 0.456 -2.729 8.477 1 93.31 50 PRO B O 1
ATOM 1506 N N . LYS B 1 51 ? 0.883 -0.627 9.195 1 91.12 51 LYS B N 1
ATOM 1507 C CA . LYS B 1 51 ? -0.252 -0.599 10.109 1 91.12 51 LYS B CA 1
ATOM 1508 C C . LYS B 1 51 ? -1.405 0.216 9.539 1 91.12 51 LYS B C 1
ATOM 1510 O O . LYS B 1 51 ? -2.531 0.146 10.031 1 91.12 51 LYS B O 1
ATOM 1515 N N . ASN B 1 52 ? -1.107 0.969 8.539 1 91.19 52 ASN B N 1
ATOM 1516 C CA . ASN B 1 52 ? -2.143 1.785 7.914 1 91.19 52 ASN B CA 1
ATOM 1517 C C . ASN B 1 52 ? -3.213 0.921 7.254 1 91.19 52 ASN B C 1
ATOM 1519 O O . ASN B 1 52 ? -2.898 0.018 6.477 1 91.19 52 ASN B O 1
ATOM 1523 N N . PRO B 1 53 ? -4.414 1.233 7.551 1 91.5 53 PRO B N 1
ATOM 1524 C CA . PRO B 1 53 ? -5.488 0.368 7.055 1 91.5 53 PRO B CA 1
ATOM 1525 C C . PRO B 1 53 ? -5.57 0.347 5.527 1 91.5 53 PRO B C 1
ATOM 1527 O O . PRO B 1 53 ? -5.902 -0.685 4.938 1 91.5 53 PRO B O 1
ATOM 1530 N N . PHE B 1 54 ? -5.332 1.434 4.867 1 91.62 54 PHE B N 1
ATOM 1531 C CA . PHE B 1 54 ? -5.363 1.465 3.412 1 91.62 54 PHE B CA 1
ATOM 1532 C C . PHE B 1 54 ? -4.305 0.537 2.826 1 91.62 54 PHE B C 1
ATOM 1534 O O . PHE B 1 54 ? -4.57 -0.193 1.87 1 91.62 54 PHE B O 1
ATOM 1541 N N . LEU B 1 55 ? -3.164 0.602 3.449 1 95.38 55 LEU B N 1
ATOM 1542 C CA . LEU B 1 55 ? -2.059 -0.211 2.957 1 95.38 55 LEU B CA 1
ATOM 1543 C C . LEU B 1 55 ? -2.293 -1.688 3.256 1 95.38 55 LEU B C 1
ATOM 1545 O O . LEU B 1 55 ? -2.014 -2.547 2.416 1 95.38 55 LEU B O 1
ATOM 1549 N N . LYS B 1 56 ? -2.879 -1.981 4.422 1 95.25 56 LYS B N 1
ATOM 1550 C CA . LYS B 1 56 ? -3.213 -3.365 4.746 1 95.25 56 LYS B CA 1
ATOM 1551 C C . LYS B 1 56 ? -4.141 -3.967 3.693 1 95.25 56 LYS B C 1
ATOM 1553 O O . LYS B 1 56 ? -3.887 -5.062 3.188 1 95.25 56 LYS B O 1
ATOM 1558 N N . THR B 1 57 ? -5.055 -3.201 3.377 1 93.06 57 THR B N 1
ATOM 1559 C CA . THR B 1 57 ? -6.039 -3.648 2.398 1 93.06 57 THR B CA 1
ATOM 1560 C C . THR B 1 57 ? -5.402 -3.809 1.022 1 93.06 57 THR B C 1
ATOM 1562 O O . THR B 1 57 ? -5.641 -4.805 0.334 1 93.06 57 THR B O 1
ATOM 1565 N N . ALA B 1 58 ? -4.625 -2.922 0.707 1 94.88 58 ALA B N 1
ATOM 1566 C CA . ALA B 1 58 ? -4.004 -2.959 -0.614 1 94.88 58 ALA B CA 1
ATOM 1567 C C . ALA B 1 58 ? -3.066 -4.156 -0.746 1 94.88 58 ALA B C 1
ATOM 1569 O O . ALA B 1 58 ? -3.1 -4.871 -1.749 1 94.88 58 ALA B O 1
ATOM 1570 N N . TYR B 1 59 ? -2.264 -4.355 0.223 1 97.06 59 TYR B N 1
ATOM 1571 C CA . TYR B 1 59 ? -1.321 -5.469 0.17 1 97.06 59 TYR B CA 1
ATOM 1572 C C . TYR B 1 59 ? -2.055 -6.805 0.101 1 97.06 59 TYR B C 1
ATOM 1574 O O . TYR B 1 59 ? -1.624 -7.723 -0.601 1 97.06 59 TYR B O 1
ATOM 1582 N N . MET B 1 60 ? -3.141 -6.891 0.799 1 97 60 MET B N 1
ATOM 1583 C CA . MET B 1 60 ? -3.928 -8.117 0.724 1 97 60 MET B CA 1
ATOM 1584 C C . MET B 1 60 ? -4.492 -8.32 -0.68 1 97 60 MET B C 1
ATOM 1586 O O . MET B 1 60 ? -4.469 -9.43 -1.21 1 97 60 MET B O 1
ATOM 1590 N N . ASN B 1 61 ? -4.918 -7.305 -1.245 1 94.38 61 ASN B N 1
ATOM 1591 C CA . ASN B 1 61 ? -5.418 -7.391 -2.613 1 94.38 61 ASN B CA 1
ATOM 1592 C C . ASN B 1 61 ? -4.32 -7.805 -3.588 1 94.38 61 ASN B C 1
ATOM 1594 O O . ASN B 1 61 ? -4.555 -8.609 -4.492 1 94.38 61 ASN B O 1
ATOM 1598 N N . VAL B 1 62 ? -3.168 -7.238 -3.416 1 95.38 62 VAL B N 1
ATOM 1599 C CA . VAL B 1 62 ? -2.035 -7.621 -4.254 1 95.38 62 VAL B CA 1
ATOM 1600 C C . VAL B 1 62 ? -1.747 -9.109 -4.086 1 95.38 62 VAL B C 1
ATOM 1602 O O . VAL B 1 62 ? -1.521 -9.82 -5.066 1 95.38 62 VAL B O 1
ATOM 1605 N N . LEU B 1 63 ? -1.8 -9.562 -2.824 1 96.88 63 LEU B N 1
ATOM 1606 C CA . LEU B 1 63 ? -1.518 -10.961 -2.529 1 96.88 63 LEU B CA 1
ATOM 1607 C C . LEU B 1 63 ? -2.557 -11.867 -3.174 1 96.88 63 LEU B C 1
ATOM 1609 O O . LEU B 1 63 ? -2.207 -12.859 -3.82 1 96.88 63 LEU B O 1
ATOM 1613 N N . LEU B 1 64 ? -3.795 -11.531 -3.049 1 94.75 64 LEU B N 1
ATOM 1614 C CA . LEU B 1 64 ? -4.871 -12.328 -3.627 1 94.75 64 LEU B CA 1
ATOM 1615 C C . LEU B 1 64 ? -4.754 -12.375 -5.148 1 94.75 64 LEU B C 1
ATOM 1617 O O . LEU B 1 64 ? -4.93 -13.43 -5.754 1 94.75 64 LEU B O 1
ATOM 1621 N N . ASN B 1 65 ? -4.422 -11.273 -5.711 1 91.19 65 ASN B N 1
ATOM 1622 C CA . ASN B 1 65 ? -4.242 -11.219 -7.156 1 91.19 65 ASN B CA 1
ATOM 1623 C C . ASN B 1 65 ? -3.078 -12.102 -7.609 1 91.19 65 ASN B C 1
ATOM 1625 O O . ASN B 1 65 ? -3.195 -12.836 -8.594 1 91.19 65 ASN B O 1
ATOM 1629 N N . LEU B 1 66 ? -2.023 -12.039 -6.93 1 91.19 66 LEU B N 1
ATOM 1630 C CA . LEU B 1 66 ? -0.843 -12.836 -7.246 1 91.19 66 LEU B CA 1
ATOM 1631 C C . LEU B 1 66 ? -1.147 -14.328 -7.137 1 91.19 66 LEU B C 1
ATOM 1633 O O . LEU B 1 66 ? -0.812 -15.102 -8.039 1 91.19 66 LEU B O 1
ATOM 1637 N N . THR B 1 67 ? -1.795 -14.711 -6.07 1 91.44 67 THR B N 1
ATOM 1638 C CA . THR B 1 67 ? -2.115 -16.125 -5.844 1 91.44 67 THR B CA 1
ATOM 1639 C C . THR B 1 67 ? -3.072 -16.641 -6.914 1 91.44 67 THR B C 1
ATOM 1641 O O . THR B 1 67 ? -2.926 -17.766 -7.395 1 91.44 67 THR B O 1
ATOM 1644 N N . GLN B 1 68 ? -3.973 -15.797 -7.262 1 86.44 68 GLN B N 1
ATOM 1645 C CA . GLN B 1 68 ? -4.926 -16.188 -8.297 1 86.44 68 GLN B CA 1
ATOM 1646 C C . GLN B 1 68 ? -4.23 -16.359 -9.648 1 86.44 68 GLN B C 1
ATOM 1648 O O . GLN B 1 68 ? -4.52 -17.312 -10.383 1 86.44 68 GLN B O 1
ATOM 1653 N N . THR B 1 69 ? -3.379 -15.445 -9.961 1 83.5 69 THR B N 1
ATOM 1654 C CA . THR B 1 69 ? -2.652 -15.492 -11.227 1 83.5 69 THR B CA 1
ATOM 1655 C C . THR B 1 69 ? -1.781 -16.75 -11.305 1 83.5 69 THR B C 1
ATOM 1657 O O . THR B 1 69 ? -1.717 -17.391 -12.352 1 83.5 69 THR B O 1
ATOM 1660 N N . LEU B 1 70 ? -1.156 -17.031 -10.234 1 82.5 70 LEU B N 1
ATOM 1661 C CA . LEU B 1 70 ? -0.215 -18.141 -10.227 1 82.5 70 LEU B CA 1
ATOM 1662 C C . LEU B 1 70 ? -0.952 -19.484 -10.164 1 82.5 70 LEU B C 1
ATOM 1664 O O . LEU B 1 70 ? -0.368 -20.531 -10.438 1 82.5 70 LEU B O 1
ATOM 1668 N N . ARG B 1 71 ? -2.107 -19.422 -9.664 1 78.25 71 ARG B N 1
ATOM 1669 C CA . ARG B 1 71 ? -2.91 -20.641 -9.688 1 78.25 71 ARG B CA 1
ATOM 1670 C C . ARG B 1 71 ? -3.287 -21.016 -11.117 1 78.25 71 ARG B C 1
ATOM 1672 O O . ARG B 1 71 ? -3.51 -22.203 -11.414 1 78.25 71 ARG B O 1
ATOM 1679 N N . GLN B 1 72 ? -3.385 -19.906 -11.836 1 72.06 72 GLN B N 1
ATOM 1680 C CA . GLN B 1 72 ? -3.643 -20.188 -13.242 1 72.06 72 GLN B CA 1
ATOM 1681 C C . GLN B 1 72 ? -2.408 -20.797 -13.914 1 72.06 72 GLN B C 1
ATOM 1683 O O . GLN B 1 72 ? -1.282 -20.562 -13.469 1 72.06 72 GLN B O 1
ATOM 1688 N N . SER B 1 73 ? -2.361 -21.719 -14.742 1 58.53 73 SER B N 1
ATOM 1689 C CA . SER B 1 73 ? -1.253 -22.453 -15.344 1 58.53 73 SER B CA 1
ATOM 1690 C C . SER B 1 73 ? -0.167 -21.516 -15.836 1 58.53 73 SER B C 1
ATOM 1692 O O . SER B 1 73 ? -0.462 -20.516 -16.484 1 58.53 73 SER B O 1
ATOM 1694 N N . PRO B 1 74 ? 1.034 -21.656 -15.188 1 55.28 74 PRO B N 1
ATOM 1695 C CA . PRO B 1 74 ? 2.207 -20.844 -15.539 1 55.28 74 PRO B CA 1
ATOM 1696 C C . PRO B 1 74 ? 2.383 -20.688 -17.047 1 55.28 74 PRO B C 1
ATOM 1698 O O . PRO B 1 74 ? 2.902 -19.672 -17.5 1 55.28 74 PRO B O 1
ATOM 1701 N N . GLN B 1 75 ? 2.09 -21.734 -17.688 1 57.44 75 GLN B N 1
ATOM 1702 C CA . GLN B 1 75 ? 2.254 -21.656 -19.125 1 57.44 75 GLN B CA 1
ATOM 1703 C C . GLN B 1 75 ? 1.436 -20.516 -19.719 1 57.44 75 GLN B C 1
ATOM 1705 O O . GLN B 1 75 ? 1.749 -20 -20.797 1 57.44 75 GLN B O 1
ATOM 1710 N N . GLU B 1 76 ? 0.548 -20.094 -18.953 1 59.25 76 GLU B N 1
ATOM 1711 C CA . GLU B 1 76 ? -0.379 -19.094 -19.484 1 59.25 76 GLU B CA 1
ATOM 1712 C C . GLU B 1 76 ? 0.02 -17.688 -19.031 1 59.25 76 GLU B C 1
ATOM 1714 O O . GLU B 1 76 ? -0.472 -16.688 -19.578 1 59.25 76 GLU B O 1
ATOM 1719 N N . VAL B 1 77 ? 1.005 -17.703 -18.156 1 57.94 77 VAL B N 1
ATOM 1720 C CA . VAL B 1 77 ? 1.432 -16.375 -17.719 1 57.94 77 VAL B CA 1
ATOM 1721 C C . VAL B 1 77 ? 2.48 -15.82 -18.688 1 57.94 77 VAL B C 1
ATOM 1723 O O . VAL B 1 77 ? 3.535 -16.438 -18.875 1 57.94 77 VAL B O 1
ATOM 1726 N N . SER B 1 78 ? 2.047 -14.969 -19.594 1 62.28 78 SER B N 1
ATOM 1727 C CA . SER B 1 78 ? 2.957 -14.312 -20.531 1 62.28 78 SER B CA 1
ATOM 1728 C C . SER B 1 78 ? 4.117 -13.656 -19.781 1 62.28 78 SER B C 1
ATOM 1730 O O . SER B 1 78 ? 4.027 -13.383 -18.594 1 62.28 78 SER B O 1
ATOM 1732 N N . LYS B 1 79 ? 5.227 -13.609 -20.484 1 61.03 79 LYS B N 1
ATOM 1733 C CA . LYS B 1 79 ? 6.438 -12.984 -19.953 1 61.03 79 LYS B CA 1
ATOM 1734 C C . LYS B 1 79 ? 6.113 -11.672 -19.25 1 61.03 79 LYS B C 1
ATOM 1736 O O . LYS B 1 79 ? 6.656 -11.383 -18.172 1 61.03 79 LYS B O 1
ATOM 1741 N N . ASN B 1 80 ? 5.324 -10.891 -19.875 1 59.72 80 ASN B N 1
ATOM 1742 C CA . ASN B 1 80 ? 4.949 -9.609 -19.281 1 59.72 80 ASN B CA 1
ATOM 1743 C C . ASN B 1 80 ? 4.188 -9.797 -17.969 1 59.72 80 ASN B C 1
ATOM 1745 O O . ASN B 1 80 ? 4.379 -9.023 -17.031 1 59.72 80 ASN B O 1
ATOM 1749 N N . ASP B 1 81 ? 3.67 -10.922 -17.953 1 73.31 81 ASP B N 1
ATOM 1750 C CA . ASP B 1 81 ? 2.906 -11.219 -16.734 1 73.31 81 ASP B CA 1
ATOM 1751 C C . ASP B 1 81 ? 3.83 -11.625 -15.594 1 73.31 81 ASP B C 1
ATOM 1753 O O . ASP B 1 81 ? 3.574 -11.297 -14.438 1 73.31 81 ASP B O 1
ATOM 1757 N N . MET B 1 82 ? 4.992 -12 -16.094 1 77.81 82 MET B N 1
ATOM 1758 C CA . MET B 1 82 ? 5.895 -12.516 -15.062 1 77.81 82 MET B CA 1
ATOM 1759 C C . MET B 1 82 ? 6.582 -11.375 -14.32 1 77.81 82 MET B C 1
ATOM 1761 O O . MET B 1 82 ? 6.777 -11.453 -13.102 1 77.81 82 MET B O 1
ATOM 1765 N N . ALA B 1 83 ? 6.934 -10.398 -15.078 1 82.75 83 ALA B N 1
ATOM 1766 C CA . ALA B 1 83 ? 7.566 -9.242 -14.453 1 82.75 83 ALA B CA 1
ATOM 1767 C C . ALA B 1 83 ? 6.641 -8.602 -13.422 1 82.75 83 ALA B C 1
ATOM 1769 O O . ALA B 1 83 ? 7.078 -8.203 -12.344 1 82.75 83 ALA B O 1
ATOM 1770 N N . ASP B 1 84 ? 5.422 -8.562 -13.758 1 84.69 84 ASP B N 1
ATOM 1771 C CA . ASP B 1 84 ? 4.426 -7.984 -12.852 1 84.69 84 ASP B CA 1
ATOM 1772 C C . ASP B 1 84 ? 4.273 -8.836 -11.594 1 84.69 84 ASP B C 1
ATOM 1774 O O . ASP B 1 84 ? 4.086 -8.305 -10.5 1 84.69 84 ASP B O 1
ATOM 1778 N N . GLN B 1 85 ? 4.387 -10.055 -11.82 1 88.5 85 GLN B N 1
ATOM 1779 C CA . GLN B 1 85 ? 4.223 -10.953 -10.688 1 88.5 85 GLN B CA 1
ATOM 1780 C C . GLN B 1 85 ? 5.426 -10.883 -9.75 1 88.5 85 GLN B C 1
ATOM 1782 O O . GLN B 1 85 ? 5.273 -10.898 -8.531 1 88.5 85 GLN B O 1
ATOM 1787 N N . TYR B 1 86 ? 6.598 -10.688 -10.367 1 89.31 86 TYR B N 1
ATOM 1788 C CA . TYR B 1 86 ? 7.797 -10.531 -9.555 1 89.31 86 TYR B CA 1
ATOM 1789 C C . TYR B 1 86 ? 7.766 -9.227 -8.773 1 89.31 86 TYR B C 1
ATOM 1791 O O . TYR B 1 86 ? 8.172 -9.18 -7.609 1 89.31 86 TYR B O 1
ATOM 1799 N N . ALA B 1 87 ? 7.324 -8.266 -9.445 1 91.69 87 ALA B N 1
ATOM 1800 C CA . ALA B 1 87 ? 7.199 -6.988 -8.758 1 91.69 87 ALA B CA 1
ATOM 1801 C C . ALA B 1 87 ? 6.227 -7.09 -7.582 1 91.69 87 ALA B C 1
ATOM 1803 O O . ALA B 1 87 ? 6.504 -6.578 -6.496 1 91.69 87 ALA B O 1
ATOM 1804 N N . SER B 1 88 ? 5.113 -7.777 -7.82 1 93.12 88 SER B N 1
ATOM 1805 C CA . SER B 1 88 ? 4.137 -7.984 -6.758 1 93.12 88 SER B CA 1
ATOM 1806 C C . SER B 1 88 ? 4.746 -8.742 -5.582 1 93.12 88 SER B C 1
ATOM 1808 O O . SER B 1 88 ? 4.551 -8.367 -4.426 1 93.12 88 SER B O 1
ATOM 1810 N N . LEU B 1 89 ? 5.508 -9.703 -5.957 1 93.88 89 LEU B N 1
ATOM 1811 C CA . LEU B 1 89 ? 6.16 -10.484 -4.918 1 93.88 89 LEU B CA 1
ATOM 1812 C C . LEU B 1 89 ? 7.125 -9.625 -4.109 1 93.88 89 LEU B C 1
ATOM 1814 O O . LEU B 1 89 ? 7.195 -9.75 -2.885 1 93.88 89 LEU B O 1
ATOM 1818 N N . ALA B 1 90 ? 7.805 -8.812 -4.73 1 93.69 90 ALA B N 1
ATOM 1819 C CA . ALA B 1 90 ? 8.766 -7.93 -4.07 1 93.69 90 ALA B CA 1
ATOM 1820 C C . ALA B 1 90 ? 8.055 -6.977 -3.109 1 93.69 90 ALA B C 1
ATOM 1822 O O . ALA B 1 90 ? 8.477 -6.809 -1.964 1 93.69 90 ALA B O 1
ATOM 1823 N N . TYR B 1 91 ? 6.93 -6.344 -3.541 1 94.19 91 TYR B N 1
ATOM 1824 C CA . TYR B 1 91 ? 6.152 -5.453 -2.688 1 94.19 91 TYR B CA 1
ATOM 1825 C C . TYR B 1 91 ? 5.672 -6.18 -1.437 1 94.19 91 TYR B C 1
ATOM 1827 O O . TYR B 1 91 ? 5.75 -5.641 -0.33 1 94.19 91 TYR B O 1
ATOM 1835 N N . LEU B 1 92 ? 5.25 -7.336 -1.64 1 97.25 92 LEU B N 1
ATOM 1836 C CA . LEU B 1 92 ? 4.656 -8.102 -0.552 1 97.25 92 LEU B CA 1
ATOM 1837 C C . LEU B 1 92 ? 5.719 -8.547 0.446 1 97.25 92 LEU B C 1
ATOM 1839 O O . LEU B 1 92 ? 5.508 -8.477 1.659 1 97.25 92 LEU B O 1
ATOM 1843 N N . THR B 1 93 ? 6.836 -8.969 -0.104 1 96.06 93 THR B N 1
ATOM 1844 C CA . THR B 1 93 ? 7.93 -9.406 0.756 1 96.06 93 THR B CA 1
ATOM 1845 C C . THR B 1 93 ? 8.5 -8.234 1.546 1 96.06 93 THR B C 1
ATOM 1847 O O . THR B 1 93 ? 8.789 -8.359 2.738 1 96.06 93 THR B O 1
ATOM 1850 N N . GLU B 1 94 ? 8.633 -7.156 0.936 1 93.38 94 GLU B N 1
ATOM 1851 C CA . GLU B 1 94 ? 9.109 -5.949 1.601 1 93.38 94 GLU B CA 1
ATOM 1852 C C . GLU B 1 94 ? 8.172 -5.535 2.73 1 93.38 94 GLU B C 1
ATOM 1854 O O . GLU B 1 94 ? 8.617 -5.047 3.77 1 93.38 94 GLU B O 1
ATOM 1859 N N . ALA B 1 95 ? 6.879 -5.746 2.535 1 95.69 95 ALA B N 1
ATOM 1860 C CA . ALA B 1 95 ? 5.883 -5.398 3.545 1 95.69 95 ALA B CA 1
ATOM 1861 C C . ALA B 1 95 ? 5.914 -6.391 4.703 1 95.69 95 ALA B C 1
ATOM 1863 O O . ALA B 1 95 ? 5.344 -6.129 5.77 1 95.69 95 ALA B O 1
ATOM 1864 N N . GLY B 1 96 ? 6.523 -7.598 4.449 1 96.75 96 GLY B N 1
ATOM 1865 C CA . GLY B 1 96 ? 6.711 -8.516 5.559 1 96.75 96 GLY B CA 1
ATOM 1866 C C . GLY B 1 96 ? 5.918 -9.805 5.41 1 96.75 96 GLY B C 1
ATOM 1867 O O . GLY B 1 96 ? 5.891 -10.633 6.32 1 96.75 96 GLY B O 1
ATOM 1868 N N . PHE B 1 97 ? 5.238 -9.977 4.227 1 97.62 97 PHE B N 1
ATOM 1869 C CA . PHE B 1 97 ? 4.582 -11.258 3.992 1 97.62 97 PHE B CA 1
ATOM 1870 C C . PHE B 1 97 ? 5.613 -12.367 3.807 1 97.62 97 PHE B C 1
ATOM 1872 O O . PHE B 1 97 ? 6.629 -12.172 3.137 1 97.62 97 PHE B O 1
ATOM 1879 N N . GLU B 1 98 ? 5.34 -13.555 4.43 1 97.5 98 GLU B N 1
ATOM 1880 C CA . GLU B 1 98 ? 6.137 -14.758 4.223 1 97.5 98 GLU B CA 1
ATOM 1881 C C . GLU B 1 98 ? 5.625 -15.555 3.027 1 97.5 98 GLU B C 1
ATOM 1883 O O . GLU B 1 98 ? 4.613 -16.25 3.129 1 97.5 98 GLU B O 1
ATOM 1888 N N . LEU B 1 99 ? 6.383 -15.469 1.91 1 95.69 99 LEU B N 1
ATOM 1889 C CA . LEU B 1 99 ? 5.812 -15.961 0.662 1 95.69 99 LEU B CA 1
ATOM 1890 C C . LEU B 1 99 ? 6.758 -16.953 -0.011 1 95.69 99 LEU B C 1
ATOM 1892 O O . LEU B 1 99 ? 6.777 -17.062 -1.239 1 95.69 99 LEU B O 1
ATOM 1896 N N . GLY B 1 100 ? 7.512 -17.703 0.749 1 91.88 100 GLY B N 1
ATOM 1897 C CA . GLY B 1 100 ? 8.438 -18.688 0.193 1 91.88 100 GLY B CA 1
ATOM 1898 C C . GLY B 1 100 ? 7.789 -19.609 -0.815 1 91.88 100 GLY B C 1
ATOM 1899 O O . GLY B 1 100 ? 8.367 -19.891 -1.865 1 91.88 100 GLY B O 1
ATOM 1900 N N . TRP B 1 101 ? 6.621 -20.047 -0.57 1 89.06 101 TRP B N 1
ATOM 1901 C CA . TRP B 1 101 ? 5.926 -21 -1.441 1 89.06 101 TRP B CA 1
ATOM 1902 C C . TRP B 1 101 ? 5.59 -20.344 -2.781 1 89.06 101 TRP B C 1
ATOM 1904 O O . TRP B 1 101 ? 5.613 -21.016 -3.82 1 89.06 101 TRP B O 1
ATOM 1914 N N . LEU B 1 102 ? 5.195 -19.078 -2.855 1 89.38 102 LEU B N 1
ATOM 1915 C CA . LEU B 1 102 ? 4.902 -18.359 -4.094 1 89.38 102 LEU B CA 1
ATOM 1916 C C . LEU B 1 102 ? 6.18 -18.125 -4.895 1 89.38 102 LEU B C 1
ATOM 1918 O O . LEU B 1 102 ? 6.164 -18.188 -6.129 1 89.38 102 LEU B O 1
ATOM 1922 N N . GLU B 1 103 ? 7.254 -17.844 -4.195 1 88 103 GLU B N 1
ATOM 1923 C CA . GLU B 1 103 ? 8.547 -17.688 -4.848 1 88 103 GLU B CA 1
ATOM 1924 C C . GLU B 1 103 ? 8.953 -18.953 -5.594 1 88 103 GLU B C 1
ATOM 1926 O O . GLU B 1 103 ? 9.414 -18.891 -6.734 1 88 103 GLU B O 1
ATOM 1931 N N . MET B 1 104 ? 8.656 -19.984 -4.953 1 84.62 104 MET B N 1
ATOM 1932 C CA . MET B 1 104 ? 8.984 -21.281 -5.559 1 84.62 104 MET B CA 1
ATOM 1933 C C . MET B 1 104 ? 8.133 -21.516 -6.805 1 84.62 104 MET B C 1
ATOM 1935 O O . MET B 1 104 ? 8.633 -22.047 -7.809 1 84.62 104 MET B O 1
ATOM 1939 N N . LYS B 1 105 ? 6.941 -21.125 -6.73 1 83.12 105 LYS B N 1
ATOM 1940 C CA . LYS B 1 105 ? 6.023 -21.328 -7.848 1 83.12 105 LYS B CA 1
ATOM 1941 C C . LYS B 1 105 ? 6.406 -20.438 -9.031 1 83.12 105 LYS B C 1
ATOM 1943 O O . LYS B 1 105 ? 6.273 -20.859 -10.188 1 83.12 105 LYS B O 1
ATOM 1948 N N . LEU B 1 106 ? 6.82 -19.297 -8.758 1 82.44 106 LEU B N 1
ATOM 1949 C CA . LEU B 1 106 ? 7.188 -18.359 -9.805 1 82.44 106 LEU B CA 1
ATOM 1950 C C . LEU B 1 106 ? 8.508 -18.75 -10.461 1 82.44 106 LEU B C 1
ATOM 1952 O O . LEU B 1 106 ? 8.711 -18.516 -11.656 1 82.44 106 LEU B O 1
ATOM 1956 N N . ASP B 1 107 ? 9.336 -19.406 -9.742 1 76.69 107 ASP B N 1
ATOM 1957 C CA . ASP B 1 107 ? 10.656 -19.781 -10.242 1 76.69 107 ASP B CA 1
ATOM 1958 C C . ASP B 1 107 ? 10.594 -21.094 -11.023 1 76.69 107 ASP B C 1
ATOM 1960 O O . ASP B 1 107 ? 11.492 -21.391 -11.812 1 76.69 107 ASP B O 1
ATOM 1964 N N . LYS B 1 108 ? 9.57 -21.828 -10.891 1 72.88 108 LYS B N 1
ATOM 1965 C CA . LYS B 1 108 ? 9.484 -23.172 -11.445 1 72.88 108 LYS B CA 1
ATOM 1966 C C . LYS B 1 108 ? 9.516 -23.141 -12.969 1 72.88 108 LYS B C 1
ATOM 1968 O O . LYS B 1 108 ? 10.281 -23.891 -13.594 1 72.88 108 LYS B O 1
ATOM 1973 N N . PRO B 1 109 ? 8.594 -22.328 -13.547 1 63.88 109 PRO B N 1
ATOM 1974 C CA . PRO B 1 109 ? 8.688 -22.359 -15.008 1 63.88 109 PRO B CA 1
ATOM 1975 C C . PRO B 1 109 ? 10.062 -21.953 -15.531 1 63.88 109 PRO B C 1
ATOM 1977 O O . PRO B 1 109 ? 10.555 -22.531 -16.5 1 63.88 109 PRO B O 1
ATOM 1980 N N . LEU B 1 110 ? 10.578 -20.859 -14.891 1 58.81 110 LEU B N 1
ATOM 1981 C CA . LEU B 1 110 ? 11.891 -20.422 -15.344 1 58.81 110 LEU B CA 1
ATOM 1982 C C . LEU B 1 110 ? 12.938 -21.5 -15.133 1 58.81 110 LEU B C 1
ATOM 1984 O O . LEU B 1 110 ? 13.797 -21.719 -15.984 1 58.81 110 LEU B O 1
ATOM 1988 N N . LYS B 1 111 ? 12.812 -22.141 -14.094 1 59.78 111 LYS B N 1
ATOM 1989 C CA . LYS B 1 111 ? 13.766 -23.203 -13.797 1 59.78 111 LYS B CA 1
ATOM 1990 C C . LYS B 1 111 ? 13.547 -24.406 -14.703 1 59.78 111 LYS B C 1
ATOM 1992 O O . LYS B 1 111 ? 14.508 -25.016 -15.18 1 59.78 111 LYS B O 1
ATOM 1997 N N . GLN B 1 112 ? 12.297 -24.656 -14.938 1 61.69 112 GLN B N 1
ATOM 1998 C CA . GLN B 1 112 ? 12.016 -25.781 -15.82 1 61.69 112 GLN B CA 1
ATOM 1999 C C . GLN B 1 112 ? 12.5 -25.5 -17.234 1 61.69 112 GLN B C 1
ATOM 2001 O O . GLN B 1 112 ? 13.078 -26.375 -17.875 1 61.69 112 GLN B O 1
ATOM 2006 N N . LYS B 1 113 ? 12.25 -24.266 -17.625 1 60.19 113 LYS B N 1
ATOM 2007 C CA . LYS B 1 113 ? 12.734 -23.906 -18.953 1 60.19 113 LYS B CA 1
ATOM 2008 C C . LYS B 1 113 ? 14.25 -24.031 -19.031 1 60.19 113 LYS B C 1
ATOM 2010 O O . LYS B 1 113 ? 14.789 -24.5 -20.031 1 60.19 113 LYS B O 1
ATOM 2015 N N . CYS B 1 114 ? 14.812 -23.547 -18.062 1 56.22 114 CYS B N 1
ATOM 2016 C CA . CYS B 1 114 ? 16.266 -23.656 -18.031 1 56.22 114 CYS B CA 1
ATOM 2017 C C . CYS B 1 114 ? 16.703 -25.125 -18.047 1 56.22 114 CYS B C 1
ATOM 2019 O O . CYS B 1 114 ? 17.641 -25.484 -18.75 1 56.22 114 CYS B O 1
ATOM 2021 N N . LEU B 1 115 ? 15.984 -25.891 -17.344 1 59.03 115 LEU B N 1
ATOM 2022 C CA . LEU B 1 115 ? 16.297 -27.312 -17.312 1 59.03 115 LEU B CA 1
ATOM 2023 C C . LEU B 1 115 ? 16.031 -27.969 -18.656 1 59.03 115 LEU B C 1
ATOM 2025 O O . LEU B 1 115 ? 16.828 -28.797 -19.125 1 59.03 115 LEU B O 1
ATOM 2029 N N . ASP B 1 116 ? 14.992 -27.547 -19.219 1 62.91 116 ASP B N 1
ATOM 2030 C CA . ASP B 1 116 ? 14.664 -28.094 -20.531 1 62.91 116 ASP B CA 1
ATOM 2031 C C . ASP B 1 116 ? 15.703 -27.672 -21.578 1 62.91 116 ASP B C 1
ATOM 2033 O O . ASP B 1 116 ? 16.094 -28.469 -22.422 1 62.91 116 ASP B O 1
ATOM 2037 N N . LEU B 1 117 ? 16.094 -26.406 -21.516 1 62.97 117 LEU B N 1
ATOM 2038 C CA . LEU B 1 117 ? 17.109 -25.906 -22.438 1 62.97 117 LEU B CA 1
ATOM 2039 C C . LEU B 1 117 ? 18.438 -26.641 -22.234 1 62.97 117 LEU B C 1
ATOM 2041 O O . LEU B 1 117 ? 19.125 -26.953 -23.203 1 62.97 117 LEU B O 1
ATOM 2045 N N . GLU B 1 118 ? 18.734 -26.812 -21.047 1 64.5 118 GLU B N 1
ATOM 2046 C CA . GLU B 1 118 ? 19.953 -27.562 -20.734 1 64.5 118 GLU B CA 1
ATOM 2047 C C . GLU B 1 118 ? 19.859 -29 -21.219 1 64.5 118 GLU B C 1
ATOM 2049 O O . GLU B 1 118 ? 20.828 -29.547 -21.766 1 64.5 118 GLU B O 1
ATOM 2054 N N . ALA B 1 119 ? 18.719 -29.578 -21.062 1 66.12 119 ALA B N 1
ATOM 2055 C CA . ALA B 1 119 ? 18.484 -30.938 -21.516 1 66.12 119 ALA B CA 1
ATOM 2056 C C . ALA B 1 119 ? 18.547 -31.031 -23.047 1 66.12 119 ALA B C 1
ATOM 2058 O O . ALA B 1 119 ? 19.109 -31.969 -23.594 1 66.12 119 ALA B O 1
ATOM 2059 N N . GLN B 1 120 ? 18.047 -29.984 -23.641 1 66.56 120 GLN B N 1
ATOM 2060 C CA . GLN B 1 120 ? 18.094 -29.953 -25.094 1 66.56 120 GLN B CA 1
ATOM 2061 C C . GLN B 1 120 ? 19.516 -29.75 -25.609 1 66.56 120 GLN B C 1
ATOM 2063 O O . GLN B 1 120 ? 19.922 -30.375 -26.594 1 66.56 120 GLN B O 1
ATOM 2068 N N . THR B 1 121 ? 20.141 -28.875 -24.953 1 67.69 121 THR B N 1
ATOM 2069 C CA . THR B 1 121 ? 21.531 -28.641 -25.328 1 67.69 121 THR B CA 1
ATOM 2070 C C . THR B 1 121 ? 22.375 -29.891 -25.109 1 67.69 121 THR B C 1
ATOM 2072 O O . THR B 1 121 ? 23.234 -30.219 -25.938 1 67.69 121 THR B O 1
ATOM 2075 N N . ALA B 1 122 ? 22.094 -30.578 -24.047 1 66.56 122 ALA B N 1
ATOM 2076 C CA . ALA B 1 122 ? 22.812 -31.828 -23.75 1 66.56 122 ALA B CA 1
ATOM 2077 C C . ALA B 1 122 ? 22.469 -32.906 -24.797 1 66.56 122 ALA B C 1
ATOM 2079 O O . ALA B 1 122 ? 23.359 -33.656 -25.234 1 66.56 122 ALA B O 1
ATOM 2080 N N . LYS B 1 123 ? 21.297 -32.906 -25.172 1 69 123 LYS B N 1
ATOM 2081 C CA . LYS B 1 123 ? 20.891 -33.875 -26.203 1 69 123 LYS B CA 1
ATOM 2082 C C . LYS B 1 123 ? 21.562 -33.531 -27.531 1 69 123 LYS B C 1
ATOM 2084 O O . LYS B 1 123 ? 21.969 -34.438 -28.266 1 69 123 LYS B O 1
ATOM 2089 N N . THR B 1 124 ? 21.609 -32.25 -27.797 1 66.88 124 THR B N 1
ATOM 2090 C CA . THR B 1 124 ? 22.234 -31.844 -29.047 1 66.88 124 THR B CA 1
ATOM 2091 C C . THR B 1 124 ? 23.734 -32.125 -29.031 1 66.88 124 THR B C 1
ATOM 2093 O O . THR B 1 124 ? 24.281 -32.562 -30.031 1 66.88 124 THR B O 1
ATOM 2096 N N . LYS B 1 125 ? 24.297 -31.906 -27.953 1 68.5 125 LYS B N 1
ATOM 2097 C CA . LYS B 1 125 ? 25.734 -32.188 -27.844 1 68.5 125 LYS B CA 1
ATOM 2098 C C . LYS B 1 125 ? 26 -33.688 -27.906 1 68.5 125 LYS B C 1
ATOM 2100 O O . LYS B 1 125 ? 26.969 -34.125 -28.547 1 68.5 125 LYS B O 1
ATOM 2105 N N . ALA B 1 126 ? 25.219 -34.438 -27.297 1 67.31 126 ALA B N 1
ATOM 2106 C CA . ALA B 1 126 ? 25.344 -35.875 -27.328 1 67.31 126 ALA B CA 1
ATOM 2107 C C . ALA B 1 126 ? 25.109 -36.406 -28.734 1 67.31 126 ALA B C 1
ATOM 2109 O O . ALA B 1 126 ? 25.812 -37.312 -29.188 1 67.31 126 ALA B O 1
ATOM 2110 N N . ALA B 1 127 ? 24.234 -35.781 -29.391 1 69.81 127 ALA B N 1
ATOM 2111 C CA . ALA B 1 127 ? 23.969 -36.188 -30.766 1 69.81 127 ALA B CA 1
ATOM 2112 C C . ALA B 1 127 ? 25.125 -35.844 -31.688 1 69.81 127 ALA B C 1
ATOM 2114 O O . ALA B 1 127 ? 25.5 -36.625 -32.562 1 69.81 127 ALA B O 1
ATOM 2115 N N . SER B 1 128 ? 25.594 -34.719 -31.438 1 66.75 128 SER B N 1
ATOM 2116 C CA . SER B 1 128 ? 26.719 -34.281 -32.25 1 66.75 128 SER B CA 1
ATOM 2117 C C . SER B 1 128 ? 27.953 -35.156 -31.984 1 66.75 128 SER B C 1
ATOM 2119 O O . SER B 1 128 ? 28.688 -35.5 -32.906 1 66.75 128 SER B O 1
ATOM 2121 N N . ALA B 1 129 ? 28.141 -35.562 -30.828 1 68 129 ALA B N 1
ATOM 2122 C CA . ALA B 1 129 ? 29.266 -36.438 -30.469 1 68 129 ALA B CA 1
ATOM 2123 C C . ALA B 1 129 ? 29.109 -37.812 -31.062 1 68 129 ALA B C 1
ATOM 2125 O O . ALA B 1 129 ? 30.078 -38.406 -31.547 1 68 129 ALA B O 1
ATOM 2126 N N . LYS B 1 130 ? 27.969 -38.312 -31.031 1 69.81 130 LYS B N 1
ATOM 2127 C CA . LYS B 1 130 ? 27.703 -39.625 -31.609 1 69.81 130 LYS B CA 1
ATOM 2128 C C . LYS B 1 130 ? 27.891 -39.594 -33.125 1 69.81 130 LYS B C 1
ATOM 2130 O O . LYS B 1 130 ? 28.406 -40.562 -33.719 1 69.81 130 LYS B O 1
ATOM 2135 N N . ALA B 1 131 ? 27.578 -38.562 -33.688 1 68.06 131 ALA B N 1
ATOM 2136 C CA . ALA B 1 131 ? 27.75 -38.406 -35.125 1 68.06 131 ALA B CA 1
ATOM 2137 C C . ALA B 1 131 ? 29.219 -38.344 -35.5 1 68.06 131 ALA B C 1
ATOM 2139 O O . ALA B 1 131 ? 29.641 -38.938 -36.5 1 68.06 131 ALA B O 1
ATOM 2140 N N . ILE B 1 132 ? 29.984 -37.781 -34.719 1 64.38 132 ILE B N 1
ATOM 2141 C CA . ILE B 1 132 ? 31.422 -37.688 -34.969 1 64.38 132 ILE B CA 1
ATOM 2142 C C . ILE B 1 132 ? 32.094 -39.062 -34.75 1 64.38 132 ILE B C 1
ATOM 2144 O O . ILE B 1 132 ? 32.938 -39.438 -35.531 1 64.38 132 ILE B O 1
ATOM 2148 N N . LEU B 1 133 ? 31.578 -39.781 -33.844 1 66.81 133 LEU B N 1
ATOM 2149 C CA . LEU B 1 133 ? 32.125 -41.125 -33.594 1 66.81 133 LEU B CA 1
ATOM 2150 C C . LEU B 1 133 ? 31.703 -42.094 -34.656 1 66.81 133 LEU B C 1
ATOM 2152 O O . LEU B 1 133 ? 32.5 -42.969 -35.031 1 66.81 133 LEU B O 1
ATOM 2156 N N . SER B 1 134 ? 30.578 -41.875 -35.094 1 65.88 134 SER B N 1
ATOM 2157 C CA . SER B 1 134 ? 30.078 -42.75 -36.156 1 65.88 134 SER B CA 1
ATOM 2158 C C . SER B 1 134 ? 30.812 -42.5 -37.469 1 65.88 134 SER B C 1
ATOM 2160 O O . SER B 1 134 ? 31.047 -43.438 -38.25 1 65.88 134 SER B O 1
ATOM 2162 N N . LEU B 1 135 ? 31.188 -41.312 -37.688 1 65.19 135 LEU B N 1
ATOM 2163 C CA . LEU B 1 135 ? 31.969 -41 -38.875 1 65.19 135 LEU B CA 1
ATOM 2164 C C . LEU B 1 135 ? 33.375 -41.531 -38.75 1 65.19 135 LEU B C 1
ATOM 2166 O O . LEU B 1 135 ? 33.969 -41.969 -39.75 1 65.19 135 LEU B O 1
ATOM 2170 N N . ASP B 1 136 ? 33.812 -41.5 -37.688 1 58.91 136 ASP B N 1
ATOM 2171 C CA . ASP B 1 136 ? 35.156 -42 -37.5 1 58.91 136 ASP B CA 1
ATOM 2172 C C . ASP B 1 136 ? 35.219 -43.531 -37.625 1 58.91 136 ASP B C 1
ATOM 2174 O O . ASP B 1 136 ? 36.188 -44.094 -38.062 1 58.91 136 ASP B O 1
ATOM 2178 N N . ASP B 1 137 ? 34.219 -44.094 -37.281 1 57.5 137 ASP B N 1
ATOM 2179 C CA . ASP B 1 137 ? 34.188 -45.531 -37.406 1 57.5 137 ASP B CA 1
ATOM 2180 C C . ASP B 1 137 ? 34.031 -45.969 -38.875 1 57.5 137 ASP B C 1
ATOM 2182 O O . ASP B 1 137 ? 34.469 -47.031 -39.25 1 57.5 137 ASP B O 1
ATOM 2186 N N . ASP B 1 138 ? 33.406 -45.156 -39.625 1 55.06 138 ASP B N 1
ATOM 2187 C CA . ASP B 1 138 ? 33.281 -45.531 -41.031 1 55.06 138 ASP B CA 1
ATOM 2188 C C . ASP B 1 138 ? 34.625 -45.375 -41.75 1 55.06 138 ASP B C 1
ATOM 2190 O O . ASP B 1 138 ? 34.875 -46.062 -42.75 1 55.06 138 ASP B O 1
ATOM 2194 N N . ASP B 1 139 ? 35.375 -44.438 -41.375 1 51.81 139 ASP B N 1
ATOM 2195 C CA . ASP B 1 139 ? 36.625 -44.375 -42.125 1 51.81 139 ASP B CA 1
ATOM 2196 C C . ASP B 1 139 ? 37.562 -45.469 -41.688 1 51.81 139 ASP B C 1
ATOM 2198 O O . ASP B 1 139 ? 38.688 -45.625 -42.219 1 51.81 139 ASP B O 1
ATOM 2202 N N . ILE B 1 140 ? 37.219 -46.094 -40.531 1 49.66 140 ILE B N 1
ATOM 2203 C CA . ILE B 1 140 ? 38.156 -47.156 -40.188 1 49.66 140 ILE B CA 1
ATOM 2204 C C . ILE B 1 140 ? 37.781 -48.438 -40.938 1 49.66 140 ILE B C 1
ATOM 2206 O O . ILE B 1 140 ? 38.438 -49.469 -40.812 1 49.66 140 ILE B O 1
ATOM 2210 N N . VAL B 1 141 ? 36.688 -48.344 -41.75 1 38.66 141 VAL B N 1
ATOM 2211 C CA . VAL B 1 141 ? 36.75 -49.531 -42.625 1 38.66 141 VAL B CA 1
ATOM 2212 C C . VAL B 1 141 ? 37.625 -49.219 -43.812 1 38.66 141 VAL B C 1
ATOM 2214 O O . VAL B 1 141 ? 37.719 -48.062 -44.25 1 38.66 141 VAL B O 1
#

pLDDT: mean 76.11, std 21.21, range [19.2, 97.62]

Radius of gyration: 30.29 Å; Cα contacts (8 Å, |Δi|>4): 198; chains: 2; bounding box: 59×97×95 Å

Solvent-accessible surface area (backbone atoms only — not comparable to full-atom val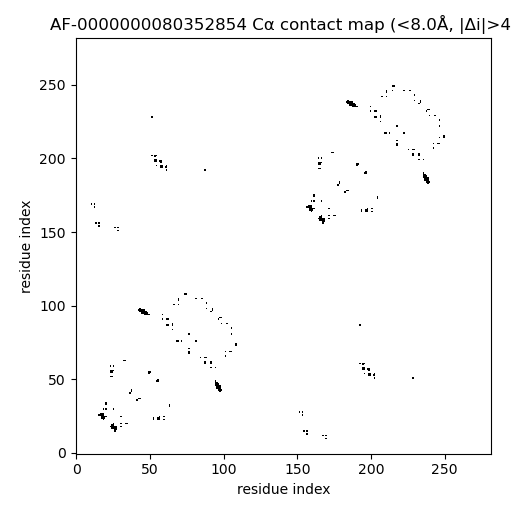ues): 16123 Å² total; per-residue (Å²): 132,83,81,76,80,70,71,70,81,66,69,74,52,80,71,72,68,59,43,79,56,98,85,30,54,34,46,72,86,41,47,64,62,53,50,51,50,42,70,76,34,75,60,29,57,75,56,48,62,72,76,50,65,52,51,37,29,21,53,50,51,52,49,53,50,49,54,54,57,64,67,38,61,66,88,68,52,46,71,72,48,47,57,53,48,50,51,51,48,49,57,40,43,74,42,21,40,57,51,67,72,58,54,51,59,64,43,41,60,59,47,48,48,51,49,49,51,51,50,48,52,49,50,50,50,51,50,52,50,50,50,53,51,51,53,52,53,57,67,69,99,132,84,81,79,80,70,70,71,82,67,70,74,53,80,71,72,68,59,44,80,55,98,86,30,54,34,46,72,87,42,47,65,61,52,50,51,50,42,69,75,34,75,60,28,56,73,56,47,62,74,77,51,64,52,50,37,29,19,52,49,49,52,50,52,51,48,53,53,57,64,68,38,60,66,90,69,52,48,72,74,48,45,57,53,47,50,51,50,48,49,56,42,43,74,42,22,40,59,52,67,71,57,53,52,58,64,43,41,61,59,48,46,49,49,48,48,49,49,50,49,51,49,50,50,50,51,49,53,50,50,50,53,51,52,53,55,53,56,66,69,99

Sequence (282 aa):
EVLEVVGKLEESSPVMETINVNGFLVLPSQVESVNRLFERHQDISSNFHPKNPFLKTAYMNVLLNLTQTLRQSPQEVSKNDMADQYASLAYLTEAGFELGWLEMKLDKPLKQKCLDLEAQTAKTKAASAKAILSLDDDDIVEVLEVVGKLEESSPVMETINVNGFLVLPSQVESVNRLFERHQDISSNFHPKNPFLKTAYMNVLLNLTQTLRQSPQEVSKNDMADQYASLAYLTEAGFELGWLEMKLDKPLKQKCLDLEAQTAKTKAASAKAILSLDDDDIV

Organism: Eutrema salsugineum (NCBI:txid72664)